Protein AF-0000000072740447 (afdb_homodimer)

pLDDT: mean 76.38, std 28.05, range [22.2, 98.44]

Radius of gyration: 22.29 Å; Cα contacts (8 Å, |Δi|>4): 356; chains: 2; bounding box: 43×62×91 Å

Nearest PDB structures (foldseek):
  8tau-assembly1_L  TM=6.711E-01  e=3.141E-10  Homo sapiens
  1jhj-assembly1_A  TM=6.836E-01  e=2.037E-09  Homo sapiens
  9gaw-assembly1_L  TM=6.811E-01  e=2.637E-09  Homo sapiens
  5khu-assembly1_L  TM=6.995E-01  e=3.413E-09  Homo sapiens
  8tau-assembly1_L  TM=6.700E-01  e=5.300E-10  Homo sapiens

Secondary structure (DSSP, 8-state):
--TT--HHHHHHTTSEEE-GGGEEEEES---TT-SHHHHTS--TT--EE--SSSPEEEEEEESS--EESEEEEEEE----S------------S---------/--TT--HHHHHHTTSEEE-GGGEEEEES---TT-SHHHHTS--TT--EE--SSSPEEEEEEESS--EESEEEEEEE----S------------S---------

Structure (mmCIF, N/CA/C/O backbone):
data_AF-0000000072740447-model_v1
#
loop_
_entity.id
_entity.type
_entity.pdbx_description
1 polymer 'Anaphase-p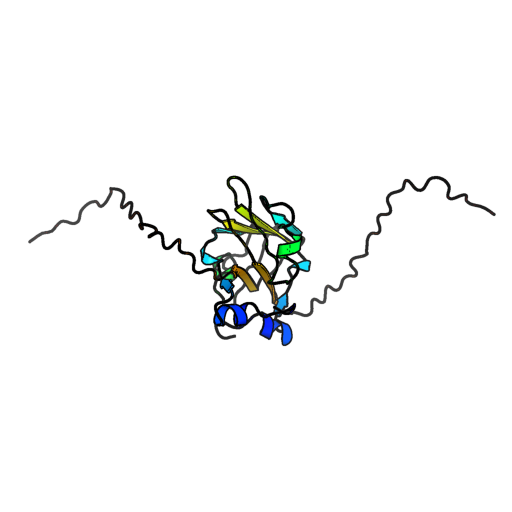romoting complex subunit 10'
#
loop_
_atom_site.group_PDB
_atom_site.id
_atom_site.type_symbol
_atom_site.label_atom_id
_atom_site.label_alt_id
_atom_site.label_comp_id
_atom_site.label_asym_id
_atom_site.label_entity_id
_atom_site.label_seq_id
_atom_site.pdbx_PDB_ins_code
_atom_site.Cartn_x
_atom_site.Cartn_y
_atom_site.Cartn_z
_atom_site.occupancy
_atom_site.B_iso_or_equiv
_atom_site.auth_seq_id
_atom_site.auth_comp_id
_atom_site.auth_asym_id
_atom_site.auth_atom_id
_atom_site.pdbx_PDB_model_num
ATOM 1 N N . THR A 1 1 ? -3.305 11.555 14.969 1 46.91 1 THR A N 1
ATOM 2 C CA . THR A 1 1 ? -4.523 11.367 14.188 1 46.91 1 THR A CA 1
ATOM 3 C C . THR A 1 1 ? -5.266 10.109 14.633 1 46.91 1 THR A C 1
ATOM 5 O O . THR A 1 1 ? -4.648 9.062 14.852 1 46.91 1 THR A O 1
ATOM 8 N N . PRO A 1 2 ? -6.477 10.32 15.109 1 51.28 2 PRO A N 1
ATOM 9 C CA . PRO A 1 2 ? -7.156 9.148 15.672 1 51.28 2 PRO A CA 1
ATOM 10 C C . PRO A 1 2 ? -7.121 7.941 14.742 1 51.28 2 PRO A C 1
ATOM 12 O O . PRO A 1 2 ? -7.066 8.102 13.523 1 51.28 2 PRO A O 1
ATOM 15 N N . PRO A 1 3 ? -6.926 6.828 15.312 1 60.19 3 PRO A N 1
ATOM 16 C CA . PRO A 1 3 ? -7.152 5.594 14.555 1 60.19 3 PRO A CA 1
ATOM 17 C C . PRO A 1 3 ? -8.469 5.609 13.781 1 60.19 3 PRO A C 1
ATOM 19 O O . PRO A 1 3 ? -9.477 6.117 14.289 1 60.19 3 PRO A O 1
ATOM 22 N N . GLY A 1 4 ? -8.242 5.352 12.594 1 65.06 4 GLY A N 1
ATOM 23 C CA . GLY A 1 4 ? -9.461 5.301 11.789 1 65.06 4 GLY A CA 1
ATOM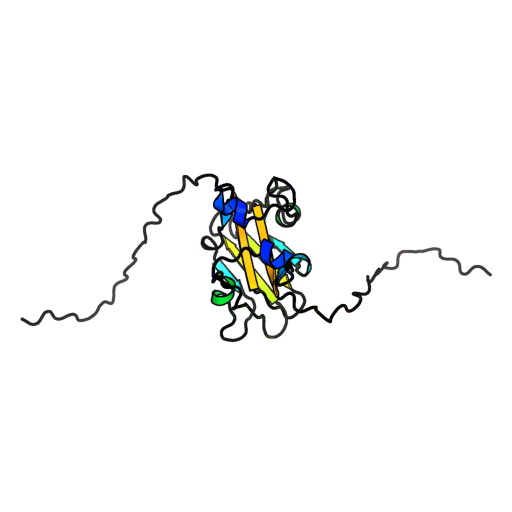 24 C C . GLY A 1 4 ? -9.68 6.551 10.961 1 65.06 4 GLY A C 1
ATOM 25 O O . GLY A 1 4 ? -10.789 6.797 10.484 1 65.06 4 GLY A O 1
ATOM 26 N N . ALA A 1 5 ? -8.672 7.387 10.992 1 73.75 5 ALA A N 1
ATOM 27 C CA . ALA A 1 5 ? -8.867 8.586 10.18 1 73.75 5 ALA A CA 1
ATOM 28 C C . ALA A 1 5 ? -9.039 8.227 8.703 1 73.75 5 ALA A C 1
ATOM 30 O O . ALA A 1 5 ? -8.422 7.277 8.219 1 73.75 5 ALA A O 1
ATOM 31 N N . ASP A 1 6 ? -9.938 8.945 8.031 1 81 6 ASP A N 1
ATOM 32 C CA . ASP A 1 6 ? -10.211 8.766 6.613 1 81 6 ASP A CA 1
ATOM 33 C C . ASP A 1 6 ? -9.102 9.391 5.762 1 81 6 ASP A C 1
ATOM 35 O O . ASP A 1 6 ? -8.977 10.617 5.695 1 81 6 ASP A O 1
ATOM 39 N N . PRO A 1 7 ? -8.336 8.578 5.141 1 82.62 7 PRO A N 1
ATOM 40 C CA . PRO A 1 7 ? -7.211 9.117 4.371 1 82.62 7 PRO A CA 1
ATOM 41 C C . PRO A 1 7 ? -7.652 10.133 3.32 1 82.62 7 PRO A C 1
ATOM 43 O O . PRO A 1 7 ? -6.914 11.07 3.016 1 82.62 7 PRO A O 1
ATOM 46 N N . LYS A 1 8 ? -8.891 9.906 2.811 1 84.56 8 LYS A N 1
ATOM 47 C CA . LYS A 1 8 ? -9.344 10.859 1.811 1 84.56 8 LYS A CA 1
ATOM 48 C C . LYS A 1 8 ? -9.578 12.234 2.432 1 84.56 8 LYS A C 1
ATOM 50 O O . LYS A 1 8 ? -9.328 13.266 1.794 1 84.56 8 LYS A O 1
ATOM 55 N N . GLN A 1 9 ? -10.07 12.281 3.621 1 85.06 9 GLN A N 1
ATOM 56 C CA . GLN A 1 9 ? -10.234 13.555 4.32 1 85.06 9 GLN A CA 1
ATOM 57 C C . GLN A 1 9 ? -8.883 14.188 4.633 1 85.06 9 GLN A C 1
ATOM 59 O O . GLN A 1 9 ? -8.719 15.406 4.52 1 85.06 9 GLN A O 1
ATOM 64 N N . LEU A 1 10 ? -7.949 13.43 4.969 1 86.38 10 LEU A N 1
ATOM 65 C CA . LEU A 1 10 ? -6.613 13.922 5.285 1 86.38 10 LEU A CA 1
ATOM 66 C C . LEU A 1 10 ? -5.898 14.406 4.023 1 86.38 10 LEU A C 1
ATOM 68 O O . LEU A 1 10 ? -5.094 15.336 4.078 1 86.38 10 LEU A O 1
ATOM 72 N N . GLU A 1 11 ? -6.18 13.688 2.975 1 87.81 11 GLU A N 1
ATOM 73 C CA . GLU A 1 11 ? -5.648 14.156 1.698 1 87.81 11 GLU A CA 1
ATOM 74 C C . GLU A 1 11 ? -6.168 15.555 1.361 1 87.81 11 GLU A C 1
ATOM 76 O O . GLU A 1 11 ? -5.41 16.406 0.895 1 87.81 11 GLU A O 1
ATOM 81 N N . ARG A 1 12 ? -7.43 15.758 1.635 1 87.12 12 ARG A N 1
ATOM 82 C CA . ARG A 1 12 ? -8.055 17.047 1.34 1 87.12 12 ARG A CA 1
ATOM 83 C C . ARG A 1 12 ? -7.473 18.156 2.217 1 87.12 12 ARG A C 1
ATOM 85 O O . ARG A 1 12 ? -7.344 19.297 1.778 1 87.12 12 ARG A O 1
ATOM 92 N N . THR A 1 13 ? -7.035 17.781 3.355 1 88.5 13 THR A N 1
ATOM 93 C CA . THR A 1 13 ? -6.496 18.781 4.281 1 88.5 13 THR A CA 1
ATOM 94 C C . THR A 1 13 ? -4.984 18.906 4.117 1 88.5 13 THR A C 1
ATOM 96 O O . THR A 1 13 ? -4.34 19.672 4.836 1 88.5 13 THR A O 1
ATOM 99 N N . GLY A 1 14 ? -4.367 18.156 3.254 1 88.25 14 GLY A N 1
ATOM 100 C CA . GLY A 1 14 ? -2.949 18.281 2.951 1 88.25 14 GLY A CA 1
ATOM 101 C C . GLY A 1 14 ? -2.061 17.547 3.934 1 88.25 14 GLY A C 1
ATOM 102 O O . GLY A 1 14 ? -0.868 17.828 4.039 1 88.25 14 GLY A O 1
ATOM 103 N N . THR A 1 15 ? -2.66 16.703 4.711 1 88.75 15 THR A N 1
ATOM 104 C CA . THR A 1 15 ? -1.88 15.93 5.664 1 88.75 15 THR A CA 1
ATOM 105 C C . THR A 1 15 ? -1.187 14.758 4.965 1 88.75 15 THR A C 1
ATOM 107 O O . THR A 1 15 ? -0.037 14.438 5.273 1 88.75 15 THR A O 1
ATOM 110 N N . VAL A 1 16 ? -1.919 14.156 4.055 1 91.25 16 VAL A N 1
ATOM 111 C CA . VAL A 1 16 ? -1.347 13.055 3.285 1 91.25 16 VAL A CA 1
ATOM 112 C C . VAL A 1 16 ? -1.583 13.289 1.796 1 91.25 16 VAL A C 1
ATOM 114 O O . VAL A 1 16 ? -2.393 14.141 1.416 1 91.25 16 VAL A O 1
ATOM 117 N N . ARG A 1 17 ? -0.85 12.633 0.949 1 92.88 17 ARG A N 1
ATOM 118 C CA . ARG A 1 17 ? -1.054 12.617 -0.496 1 92.88 17 ARG A CA 1
ATOM 119 C C . ARG A 1 17 ? -1.072 11.188 -1.031 1 92.88 17 ARG A C 1
ATOM 121 O O . ARG A 1 17 ? -0.329 10.328 -0.552 1 92.88 17 ARG A O 1
ATOM 128 N N . GLU A 1 18 ? -1.979 10.953 -1.955 1 92.81 18 GLU A N 1
ATOM 129 C CA . GLU A 1 18 ? -1.984 9.664 -2.646 1 92.81 18 GLU A CA 1
ATOM 130 C C . GLU A 1 18 ? -0.78 9.531 -3.574 1 92.81 18 GLU A C 1
ATOM 132 O O . GLU A 1 18 ? -0.496 10.43 -4.367 1 92.81 18 GLU A O 1
ATOM 137 N N . ILE A 1 19 ? -0.003 8.461 -3.48 1 95.06 19 ILE A N 1
ATOM 138 C CA . ILE A 1 19 ? 1.253 8.375 -4.219 1 95.06 19 ILE A CA 1
ATOM 139 C C . ILE A 1 19 ? 1.198 7.203 -5.199 1 95.06 19 ILE A C 1
ATOM 141 O O . ILE A 1 19 ? 2.234 6.75 -5.691 1 95.06 19 ILE A O 1
ATOM 145 N N . GLY A 1 20 ? 0.024 6.648 -5.406 1 94.62 20 GLY A N 1
ATOM 146 C CA . GLY A 1 20 ? -0.117 5.562 -6.363 1 94.62 20 GLY A CA 1
ATOM 147 C C . GLY A 1 20 ? 0.447 5.898 -7.73 1 94.62 20 GLY A C 1
ATOM 148 O O . GLY A 1 20 ? 0.932 5.016 -8.438 1 94.62 20 GLY A O 1
ATOM 149 N N . SER A 1 21 ? 0.421 7.145 -8.062 1 94.56 21 SER A N 1
ATOM 150 C CA . SER A 1 21 ? 0.906 7.555 -9.375 1 94.56 21 SER A CA 1
ATOM 151 C C . SER A 1 21 ? 2.428 7.477 -9.453 1 94.56 21 SER A C 1
ATOM 153 O O . SER A 1 21 ? 3.002 7.508 -10.539 1 94.56 21 SER A O 1
ATOM 155 N N . GLN A 1 22 ? 3.107 7.395 -8.375 1 95.25 22 GLN A N 1
ATOM 156 C CA . GLN A 1 22 ? 4.566 7.332 -8.336 1 95.25 22 GLN A CA 1
ATOM 157 C C . GLN A 1 22 ? 5.059 5.891 -8.43 1 95.25 22 GLN A C 1
ATOM 159 O O . GLN A 1 22 ? 6.266 5.641 -8.445 1 95.25 22 GLN A O 1
ATOM 164 N N . ALA A 1 23 ? 4.16 4.992 -8.562 1 97.38 23 ALA A N 1
ATOM 165 C CA . ALA A 1 23 ? 4.527 3.578 -8.547 1 97.38 23 ALA A CA 1
ATOM 166 C C . ALA A 1 23 ? 4.223 2.918 -9.883 1 97.38 23 ALA A C 1
ATOM 168 O O . ALA A 1 23 ? 3.445 3.447 -10.68 1 97.38 23 ALA A O 1
ATOM 169 N N . VAL A 1 24 ? 4.898 1.845 -10.211 1 97.94 24 VAL A N 1
ATOM 170 C CA . VAL A 1 24 ? 4.543 0.92 -11.281 1 97.94 24 VAL A CA 1
ATOM 171 C C . VAL A 1 24 ? 3.73 -0.241 -10.711 1 97.94 24 VAL A C 1
ATOM 173 O O . VAL A 1 24 ? 4.141 -0.876 -9.734 1 97.94 24 VAL A O 1
ATOM 176 N N . TRP A 1 25 ? 2.623 -0.434 -11.289 1 98.31 25 TRP A N 1
ATOM 177 C CA . TRP A 1 25 ? 1.697 -1.459 -10.82 1 98.31 25 TRP A CA 1
ATOM 178 C C . TRP A 1 25 ? 1.72 -2.676 -11.742 1 98.31 25 TRP A C 1
ATOM 180 O O . TRP A 1 25 ? 1.76 -2.537 -12.969 1 98.31 25 TRP A O 1
ATOM 190 N N . SER A 1 26 ? 1.77 -3.793 -11.18 1 98.06 26 SER A N 1
ATOM 191 C CA . SER A 1 26 ? 1.65 -5.02 -11.961 1 98.06 26 SER A CA 1
ATOM 192 C C . SER A 1 26 ? 0.801 -6.055 -11.234 1 98.06 26 SER A C 1
ATOM 194 O O . SER A 1 26 ? 0.733 -6.059 -10 1 98.06 26 SER A O 1
ATOM 196 N N . LEU A 1 27 ? 0.157 -6.895 -11.961 1 98.38 27 LEU A N 1
ATOM 197 C CA . LEU A 1 27 ? -0.708 -7.961 -11.477 1 98.38 27 LEU A CA 1
ATOM 198 C C . LEU A 1 27 ? -0.233 -9.32 -11.984 1 98.38 27 LEU A C 1
ATOM 200 O O . LEU A 1 27 ? 0.326 -9.414 -13.078 1 98.38 27 LEU A O 1
ATOM 204 N N . SER A 1 28 ? -0.521 -10.359 -11.172 1 98.06 28 SER A N 1
ATOM 205 C CA . SER A 1 28 ? -0.211 -11.711 -11.625 1 98.06 28 SER A CA 1
ATOM 206 C C . SER A 1 28 ? -1.066 -12.102 -12.828 1 98.06 28 SER A C 1
ATOM 208 O O . SER A 1 28 ? -0.599 -12.805 -13.727 1 98.06 28 SER A O 1
ATOM 210 N N . SER A 1 29 ? -2.396 -11.742 -12.789 1 98.06 29 SER A N 1
ATOM 211 C CA . SER A 1 29 ? -3.367 -12.031 -13.836 1 98.06 29 SER A CA 1
ATOM 212 C C . SER A 1 29 ? -4.555 -11.078 -13.766 1 98.06 29 SER A C 1
ATOM 214 O O . SER A 1 29 ? -4.715 -10.344 -12.789 1 98.06 29 SER A O 1
ATOM 216 N N . CYS A 1 30 ? -5.219 -11.141 -14.875 1 97.56 30 CYS A N 1
ATOM 217 C CA . CYS A 1 30 ? -6.488 -10.422 -14.859 1 97.56 30 CYS A CA 1
ATOM 218 C C . CYS A 1 30 ? -7.43 -10.945 -15.938 1 97.56 30 CYS A C 1
ATOM 220 O O . CYS A 1 30 ? -6.98 -11.453 -16.969 1 97.56 30 CYS A O 1
ATOM 222 N N . LYS A 1 31 ? -8.727 -10.812 -15.711 1 97 31 LYS A N 1
ATOM 223 C CA . LYS A 1 31 ? -9.688 -10.961 -16.797 1 97 31 LYS A CA 1
ATOM 224 C C . LYS A 1 31 ? -9.562 -9.812 -17.797 1 97 31 LYS A C 1
ATOM 226 O O . LYS A 1 31 ? -9.281 -8.672 -17.406 1 97 31 LYS A O 1
ATOM 231 N N . PRO A 1 32 ? -9.773 -10.125 -19.031 1 96.94 32 PRO A N 1
ATOM 232 C CA . PRO A 1 32 ? -9.703 -9.039 -20 1 96.94 32 PRO A CA 1
ATOM 233 C C . PRO A 1 32 ? -10.594 -7.855 -19.641 1 96.94 32 PRO A C 1
ATOM 235 O O . PRO A 1 32 ? -11.789 -8.031 -19.391 1 96.94 32 PRO A O 1
ATOM 238 N N . GLY A 1 33 ? -10.008 -6.602 -19.594 1 97.31 33 GLY A N 1
ATOM 239 C CA . GLY A 1 33 ? -10.766 -5.398 -19.281 1 97.31 33 GLY A CA 1
ATOM 240 C C . GLY A 1 33 ? -10.859 -5.121 -17.797 1 97.31 33 GLY A C 1
ATOM 241 O O . GLY A 1 33 ? -11.5 -4.156 -17.375 1 97.31 33 GLY A O 1
ATOM 242 N N . PHE A 1 34 ? -10.266 -6.027 -17.062 1 97.94 34 PHE A N 1
ATOM 243 C CA . PHE A 1 34 ? -10.352 -5.891 -15.617 1 97.94 34 PHE A CA 1
ATOM 244 C C . PHE A 1 34 ? -8.961 -5.926 -14.984 1 97.94 34 PHE A C 1
ATOM 246 O O . PHE A 1 34 ? -8.711 -6.711 -14.07 1 97.94 34 PHE A O 1
ATOM 253 N N . GLY A 1 35 ? -8.086 -5.008 -15.406 1 98 35 GLY A N 1
ATOM 254 C CA . GLY A 1 35 ? -6.688 -5.004 -15.008 1 98 35 GLY A CA 1
ATOM 255 C C . GLY A 1 35 ? -6.297 -3.775 -14.211 1 98 35 GLY A C 1
ATOM 256 O O . GLY A 1 35 ? -7.094 -3.258 -13.43 1 98 35 GLY A O 1
ATOM 257 N N . VAL A 1 36 ? -5.055 -3.369 -14.414 1 98.31 36 VAL A N 1
ATOM 258 C CA . VAL A 1 36 ? -4.453 -2.283 -13.648 1 98.31 36 VAL A CA 1
ATOM 259 C C . VAL A 1 36 ? -5.211 -0.985 -13.906 1 98.31 36 VAL A C 1
ATOM 261 O O . VAL A 1 36 ? -5.402 -0.18 -12.992 1 98.31 36 VAL A O 1
ATOM 264 N N . ASP A 1 37 ? -5.652 -0.782 -15.148 1 97.06 37 ASP A N 1
ATOM 265 C CA . ASP A 1 37 ? -6.359 0.451 -15.477 1 97.06 37 ASP A CA 1
ATOM 266 C C . ASP A 1 37 ? -7.605 0.617 -14.609 1 97.06 37 ASP A C 1
ATOM 268 O O . ASP A 1 37 ? -7.906 1.722 -14.156 1 97.06 37 ASP A O 1
ATOM 272 N N . GLN A 1 38 ? -8.344 -0.439 -14.438 1 96.5 38 GLN A N 1
ATOM 273 C CA . GLN A 1 38 ? -9.562 -0.395 -13.633 1 96.5 38 GLN A CA 1
ATOM 274 C C . GLN A 1 38 ? -9.242 -0.274 -12.148 1 96.5 38 GLN A C 1
ATOM 276 O O . GLN A 1 38 ? -9.953 0.411 -11.406 1 96.5 38 GLN A O 1
ATOM 281 N N . LEU A 1 39 ? -8.141 -0.854 -11.766 1 96.06 39 LEU A N 1
ATOM 282 C CA . LEU A 1 39 ? -7.703 -0.798 -10.375 1 96.06 39 LEU A CA 1
ATOM 283 C C . LEU A 1 39 ? -7.336 0.628 -9.977 1 96.06 39 LEU A C 1
ATOM 285 O O . LEU A 1 39 ? -7.559 1.034 -8.836 1 96.06 39 LEU A O 1
ATOM 289 N N . ARG A 1 40 ? -6.766 1.372 -10.938 1 95.06 40 ARG A N 1
ATOM 290 C CA . ARG A 1 40 ? -6.148 2.648 -10.594 1 95.06 40 ARG A CA 1
ATOM 291 C C . ARG A 1 40 ? -6.969 3.816 -11.133 1 95.06 40 ARG A C 1
ATOM 293 O O . ARG A 1 40 ? -6.5 4.957 -11.148 1 95.06 40 ARG A O 1
ATOM 300 N N . ASP A 1 41 ? -8.219 3.584 -11.586 1 92.69 41 ASP A N 1
ATOM 301 C CA . ASP A 1 41 ? -8.938 4.656 -12.258 1 92.69 41 ASP A CA 1
ATOM 302 C C . ASP A 1 41 ? -9.82 5.43 -11.273 1 92.69 41 ASP A C 1
ATOM 304 O O . ASP A 1 41 ? -10.602 6.293 -11.672 1 92.69 41 ASP A O 1
ATOM 308 N N . ASP A 1 42 ? -9.727 5.23 -9.969 1 87.06 42 ASP A N 1
ATOM 309 C CA . ASP A 1 42 ? -10.477 5.902 -8.914 1 87.06 42 ASP A CA 1
ATOM 310 C C . ASP A 1 42 ? -11.977 5.828 -9.172 1 87.06 42 ASP A C 1
ATOM 312 O O . ASP A 1 42 ? -12.711 6.781 -8.898 1 87.06 42 ASP A O 1
ATOM 316 N N . ASN A 1 43 ? -12.461 4.812 -9.891 1 88.38 43 ASN A N 1
ATOM 317 C CA . ASN A 1 43 ? -13.859 4.574 -10.227 1 88.38 43 ASN A CA 1
ATOM 318 C C . ASN A 1 43 ? -14.398 3.334 -9.516 1 88.38 43 ASN A C 1
ATOM 320 O O . ASN A 1 43 ? -13.953 2.217 -9.781 1 88.38 43 ASN A O 1
ATOM 324 N N . LEU A 1 44 ? -15.352 3.486 -8.648 1 84.88 44 LEU A N 1
ATOM 325 C CA . LEU A 1 44 ? -15.852 2.393 -7.824 1 84.88 44 LEU A CA 1
ATOM 326 C C . LEU A 1 44 ? -16.797 1.499 -8.617 1 84.88 44 LEU A C 1
ATOM 328 O O . LEU A 1 44 ? -17.25 0.47 -8.109 1 84.88 44 LEU A O 1
ATOM 332 N N . GLU A 1 45 ? -17.016 1.898 -9.844 1 89 45 GLU A N 1
ATOM 333 C CA . GLU A 1 45 ? -17.875 1.074 -10.703 1 89 45 GLU A CA 1
ATOM 334 C C . GLU A 1 45 ? -17.047 0.05 -11.469 1 89 45 GLU A C 1
ATOM 336 O O . GLU A 1 45 ? -17.594 -0.886 -12.055 1 89 45 GLU A O 1
ATOM 341 N N . THR A 1 46 ? -15.734 0.212 -11.562 1 94.44 46 THR A N 1
ATOM 342 C CA . THR A 1 46 ? -14.836 -0.744 -12.203 1 94.44 46 THR A CA 1
ATOM 343 C C . THR A 1 46 ? -13.992 -1.475 -11.156 1 94.44 46 THR A C 1
ATOM 345 O O . THR A 1 46 ? -14.125 -1.218 -9.953 1 94.44 46 THR A O 1
ATOM 348 N N . TYR A 1 47 ? -13.258 -2.535 -11.609 1 95.19 47 TYR A N 1
ATOM 349 C CA . TYR A 1 47 ? -12.516 -3.359 -10.664 1 95.19 47 TYR A CA 1
ATOM 350 C C . TYR A 1 47 ? -11.469 -4.199 -11.383 1 95.19 47 TYR A C 1
ATOM 352 O O . TYR A 1 47 ? -11.57 -4.441 -12.586 1 95.19 47 TYR A O 1
ATOM 360 N N . TRP A 1 48 ? -10.43 -4.516 -10.578 1 98.19 48 TRP A N 1
ATOM 361 C CA . TRP A 1 48 ? -9.555 -5.609 -10.984 1 98.19 48 TRP A CA 1
ATOM 362 C C . TRP A 1 48 ? -10.148 -6.957 -10.602 1 98.19 48 TRP A C 1
ATOM 364 O O . TRP A 1 48 ? -10.734 -7.105 -9.523 1 98.19 48 TRP A O 1
ATOM 374 N N . GLN A 1 49 ? -10.031 -7.883 -11.531 1 97.81 49 GLN A N 1
ATOM 375 C CA . GLN A 1 49 ? -10.383 -9.273 -11.281 1 97.81 49 GLN A CA 1
ATOM 376 C C . GLN A 1 49 ? -9.227 -10.211 -11.648 1 97.81 49 GLN A C 1
ATOM 378 O O . GLN A 1 49 ? -8.852 -10.305 -12.82 1 97.81 49 GLN A O 1
ATOM 383 N N . SER A 1 50 ? -8.695 -10.797 -10.508 1 97.88 50 SER A N 1
ATOM 384 C CA . SER A 1 50 ? -7.676 -11.789 -10.82 1 97.88 50 SER A CA 1
ATOM 385 C C . SER A 1 50 ? -8.273 -12.984 -11.555 1 97.88 50 SER A C 1
ATOM 387 O O . SER A 1 50 ? -9.469 -13.266 -11.422 1 97.88 50 SER A O 1
ATOM 389 N N . ASP A 1 51 ? -7.391 -13.609 -12.312 1 95.69 51 ASP A N 1
ATOM 390 C CA . ASP A 1 51 ? -7.82 -14.734 -13.133 1 95.69 51 ASP A CA 1
ATOM 391 C C . ASP A 1 51 ? -6.789 -15.859 -13.094 1 95.69 51 ASP A C 1
ATOM 393 O O . ASP A 1 51 ? -5.668 -15.672 -12.609 1 95.69 51 ASP A O 1
ATOM 397 N N . GLY A 1 52 ? -7.293 -17.047 -13.562 1 90.88 52 GLY A N 1
ATOM 398 C CA . GLY A 1 52 ? -6.383 -18.172 -13.672 1 90.88 52 GLY A CA 1
ATOM 399 C C . GLY A 1 52 ? -6.031 -18.781 -12.328 1 90.88 52 GLY A C 1
ATOM 400 O O . GLY A 1 52 ? -6.758 -18.609 -11.352 1 90.88 52 GLY A O 1
ATOM 401 N N . SER A 1 53 ? -4.945 -19.703 -12.312 1 94.69 53 SER A N 1
ATOM 402 C CA . SER A 1 53 ? -4.449 -20.328 -11.102 1 94.69 53 SER A CA 1
ATOM 403 C C . SER A 1 53 ? -3.559 -19.391 -10.305 1 94.69 53 SER A C 1
ATOM 405 O O . SER A 1 53 ? -3.24 -18.281 -10.766 1 94.69 53 SER A O 1
ATOM 407 N N . GLN A 1 54 ? -3.23 -19.812 -9.078 1 93.56 54 GLN A N 1
ATOM 408 C CA . GLN A 1 54 ? -2.316 -19.031 -8.25 1 93.56 54 GLN A CA 1
ATOM 409 C C . GLN A 1 54 ? -1.022 -18.734 -9 1 93.56 54 GLN A C 1
ATOM 411 O O . GLN A 1 54 ? -0.648 -19.453 -9.922 1 93.56 54 GLN A O 1
ATOM 416 N N . PRO A 1 55 ? -0.493 -17.5 -8.602 1 95.69 55 PRO A N 1
ATOM 417 C CA . PRO A 1 55 ? -0.767 -16.547 -7.527 1 95.69 55 PRO A CA 1
ATOM 418 C C . PRO A 1 55 ? -1.76 -15.461 -7.945 1 95.69 55 PRO A C 1
ATOM 420 O O . PRO A 1 55 ? -1.966 -15.234 -9.141 1 95.69 55 PRO A O 1
ATOM 423 N N . HIS A 1 56 ? -2.465 -14.883 -7.008 1 98.31 56 HIS A N 1
ATOM 424 C CA . HIS A 1 56 ? -3.246 -13.664 -7.164 1 98.31 56 HIS A CA 1
ATOM 425 C C . HIS A 1 56 ? -2.586 -12.492 -6.449 1 98.31 56 HIS A C 1
ATOM 427 O O . HIS A 1 56 ? -2.777 -12.305 -5.242 1 98.31 56 HIS A O 1
ATOM 433 N N . LEU A 1 57 ? -1.861 -11.68 -7.219 1 97.88 57 LEU A N 1
ATOM 434 C CA . LEU A 1 57 ? -0.94 -10.727 -6.609 1 97.88 57 LEU A CA 1
ATOM 435 C C . LEU A 1 57 ? -1.158 -9.328 -7.168 1 97.88 57 LEU A C 1
ATOM 437 O O . LEU A 1 57 ? -1.422 -9.164 -8.359 1 97.88 57 LEU A O 1
ATOM 441 N N . VAL A 1 58 ? -1.066 -8.352 -6.375 1 98.44 58 VAL A N 1
ATOM 442 C CA . VAL A 1 58 ? -0.807 -6.969 -6.746 1 98.44 58 VAL A CA 1
ATOM 443 C C . VAL A 1 58 ? 0.601 -6.57 -6.309 1 98.44 58 VAL A C 1
ATOM 445 O O . VAL A 1 58 ? 0.956 -6.711 -5.137 1 98.44 58 VAL A O 1
ATOM 448 N N . ASN A 1 59 ? 1.344 -6.156 -7.285 1 98.06 59 ASN A N 1
ATOM 449 C CA . ASN A 1 59 ? 2.682 -5.656 -6.996 1 98.06 59 ASN A CA 1
ATOM 450 C C . ASN A 1 59 ? 2.781 -4.152 -7.234 1 98.06 59 ASN A C 1
ATOM 452 O O . ASN A 1 59 ? 2.389 -3.66 -8.297 1 98.06 59 ASN A O 1
ATOM 456 N N . ILE A 1 60 ? 3.283 -3.475 -6.254 1 98.38 60 ILE A N 1
ATOM 457 C CA . ILE A 1 60 ? 3.479 -2.031 -6.324 1 98.38 60 ILE A CA 1
ATOM 458 C C . ILE A 1 60 ? 4.965 -1.705 -6.184 1 98.38 60 ILE A C 1
ATOM 460 O O . ILE A 1 60 ? 5.566 -1.96 -5.137 1 98.38 60 ILE A O 1
ATOM 464 N N . GLN A 1 61 ? 5.531 -1.146 -7.281 1 98.19 61 GLN A N 1
ATOM 465 C CA . GLN A 1 61 ? 6.969 -0.892 -7.266 1 98.19 61 GLN A CA 1
ATOM 466 C C . GLN A 1 61 ? 7.262 0.604 -7.34 1 98.19 61 GLN A C 1
ATOM 468 O O . GLN A 1 61 ? 6.754 1.297 -8.227 1 98.19 61 GLN A O 1
ATOM 473 N N . PHE A 1 62 ? 8.125 1.046 -6.375 1 97.31 62 PHE A N 1
ATOM 474 C CA . PHE A 1 62 ? 8.57 2.434 -6.391 1 97.31 62 PHE A CA 1
ATOM 475 C C . PHE A 1 62 ? 9.992 2.537 -6.93 1 97.31 62 PHE A C 1
ATOM 477 O O . PHE A 1 62 ? 10.836 1.684 -6.641 1 97.31 62 PHE A O 1
ATOM 484 N N . ARG A 1 63 ? 10.188 3.6 -7.621 1 95.81 63 ARG A N 1
ATOM 485 C CA . ARG A 1 63 ? 11.5 3.805 -8.242 1 95.81 63 ARG A CA 1
ATOM 486 C C . ARG A 1 63 ? 12.531 4.23 -7.203 1 95.81 63 ARG A C 1
ATOM 488 O O . ARG A 1 63 ? 13.719 3.928 -7.344 1 95.81 63 ARG A O 1
ATOM 495 N N . ARG A 1 64 ? 12.055 4.957 -6.234 1 95.44 64 ARG A N 1
ATOM 496 C CA . ARG A 1 64 ? 12.969 5.449 -5.203 1 95.44 64 ARG A CA 1
ATOM 497 C C . ARG A 1 64 ? 12.547 4.953 -3.822 1 95.44 64 ARG A C 1
ATOM 499 O O . ARG A 1 64 ? 11.469 4.367 -3.666 1 95.44 64 ARG A O 1
ATOM 506 N N . LYS A 1 65 ? 13.57 5.176 -2.895 1 96.44 65 LYS A N 1
ATOM 507 C CA . LYS A 1 65 ? 13.188 4.941 -1.505 1 96.44 65 LYS A CA 1
ATOM 508 C C . LYS A 1 65 ? 11.891 5.668 -1.162 1 96.44 65 LYS A C 1
ATOM 510 O O . LYS A 1 65 ? 11.695 6.824 -1.54 1 96.44 65 LYS A O 1
ATOM 515 N N . THR A 1 66 ? 11.031 4.969 -0.483 1 95.88 66 THR A N 1
ATOM 516 C CA . THR A 1 66 ? 9.688 5.512 -0.338 1 95.88 66 THR A CA 1
ATOM 517 C C . THR A 1 66 ? 9.148 5.258 1.067 1 95.88 66 THR A C 1
ATOM 519 O O . THR A 1 66 ? 9.438 4.223 1.671 1 95.88 66 THR A O 1
ATOM 522 N N . THR A 1 67 ? 8.414 6.234 1.521 1 96.19 67 THR A N 1
ATOM 523 C CA . THR A 1 67 ? 7.633 6.137 2.75 1 96.19 67 THR A CA 1
ATOM 524 C C . THR A 1 67 ? 6.145 6 2.434 1 96.19 67 THR A C 1
ATOM 526 O O . THR A 1 67 ? 5.602 6.766 1.635 1 96.19 67 THR A O 1
ATOM 529 N N . VAL A 1 68 ? 5.512 4.965 3.078 1 96.75 68 VAL A N 1
ATOM 530 C CA . VAL A 1 68 ? 4.078 4.777 2.893 1 96.75 68 VAL A CA 1
ATOM 531 C C . VAL A 1 68 ? 3.377 4.781 4.25 1 96.75 68 VAL A C 1
ATOM 533 O O . VAL A 1 68 ? 3.736 4.012 5.141 1 96.75 68 VAL A O 1
ATOM 536 N N . LYS A 1 69 ? 2.348 5.707 4.383 1 93.94 69 LYS A N 1
ATOM 537 C CA . LYS A 1 69 ? 1.621 5.836 5.641 1 93.94 69 LYS A CA 1
ATOM 538 C C . LYS A 1 69 ? 0.519 4.785 5.75 1 93.94 69 LYS A C 1
ATOM 540 O O . LYS A 1 69 ? 0.281 4.238 6.828 1 93.94 69 LYS A O 1
ATOM 545 N N . THR A 1 70 ? -0.197 4.617 4.738 1 91.75 70 THR A N 1
ATOM 546 C CA . THR A 1 70 ? -1.288 3.652 4.777 1 91.75 70 THR A CA 1
ATOM 547 C C . THR A 1 70 ? -1.625 3.16 3.373 1 91.75 70 THR A C 1
ATOM 549 O O . THR A 1 70 ? -1.409 3.873 2.391 1 91.75 70 THR A O 1
ATOM 552 N N . LEU A 1 71 ? -1.982 1.923 3.303 1 93.81 71 LEU A N 1
ATOM 553 C CA . LEU A 1 71 ? -2.484 1.271 2.1 1 93.81 71 LEU A CA 1
ATOM 554 C C . LEU A 1 71 ? -3.814 0.576 2.373 1 93.81 71 LEU A C 1
ATOM 556 O O . LEU A 1 71 ? -3.918 -0.237 3.295 1 93.81 71 LEU A O 1
ATOM 560 N N . CYS A 1 72 ? -4.832 1.004 1.588 1 89.62 72 CYS A N 1
ATOM 561 C CA . CYS A 1 72 ? -6.145 0.388 1.745 1 89.62 72 CYS A CA 1
ATOM 562 C C . CYS A 1 72 ? -6.574 -0.314 0.463 1 89.62 72 CYS A C 1
ATOM 564 O O . CYS A 1 72 ? -6.305 0.173 -0.637 1 89.62 72 CYS A O 1
ATOM 566 N N . ILE A 1 73 ? -7.184 -1.4 0.639 1 94.88 73 ILE A N 1
ATOM 567 C CA . ILE A 1 73 ? -7.668 -2.199 -0.482 1 94.88 73 ILE A CA 1
ATOM 568 C C . ILE A 1 73 ? -9.125 -2.588 -0.247 1 94.88 73 ILE A C 1
ATOM 570 O O . ILE A 1 73 ? -9.461 -3.148 0.797 1 94.88 73 ILE A O 1
ATOM 574 N N . TYR A 1 74 ? -10 -2.201 -1.2 1 93.31 74 TYR A N 1
ATOM 575 C CA . TYR A 1 74 ? -11.438 -2.369 -1.006 1 93.31 74 TYR A CA 1
ATOM 576 C C . TYR A 1 74 ? -12.031 -3.264 -2.086 1 93.31 74 TYR A C 1
ATOM 578 O O . TYR A 1 74 ? -11.633 -3.195 -3.25 1 93.31 74 TYR A O 1
ATOM 586 N N . ALA A 1 75 ? -13 -4.07 -1.669 1 95.06 75 ALA A N 1
ATOM 587 C CA . ALA A 1 75 ? -13.852 -4.859 -2.557 1 95.06 75 ALA A CA 1
ATOM 588 C C . ALA A 1 75 ? -15.328 -4.582 -2.299 1 95.06 75 ALA A C 1
ATOM 590 O O . ALA A 1 75 ? -15.68 -3.947 -1.302 1 95.06 75 ALA A O 1
ATOM 591 N N . ASP A 1 76 ? -16.109 -4.938 -3.277 1 91.25 76 ASP A N 1
ATOM 592 C CA . ASP A 1 76 ? -17.531 -4.832 -3.045 1 91.25 76 ASP A CA 1
ATOM 593 C C . ASP A 1 76 ? -17.953 -5.609 -1.798 1 91.25 76 ASP A C 1
ATOM 595 O O . ASP A 1 76 ? -17.359 -6.641 -1.479 1 91.25 76 ASP A O 1
ATOM 599 N N . TYR A 1 77 ? -18.906 -4.934 -1.064 1 84.56 77 TYR A N 1
ATOM 600 C CA . TYR A 1 77 ? -19.422 -5.621 0.119 1 84.56 77 TYR A CA 1
ATOM 601 C C . TYR A 1 77 ? -20.125 -6.91 -0.264 1 84.56 77 TYR A C 1
ATOM 603 O O . TYR A 1 77 ? -20.156 -7.867 0.512 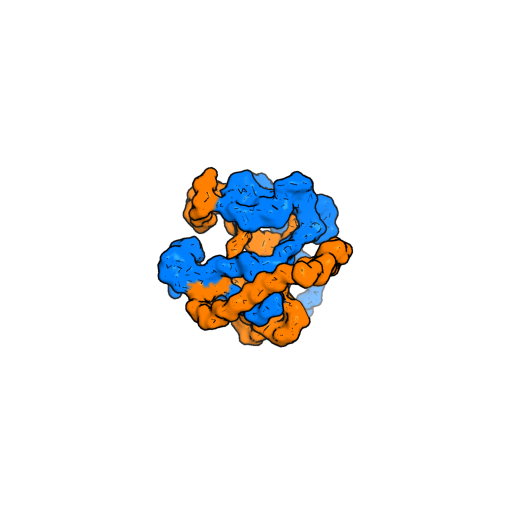1 84.56 77 TYR A O 1
ATOM 611 N N . LYS A 1 78 ? -20.5 -7.211 -1.467 1 69 78 LYS A N 1
ATOM 612 C CA . LYS A 1 78 ? -21.359 -8.375 -1.672 1 69 78 LYS A CA 1
ATOM 613 C C . LYS A 1 78 ? -21.156 -9.406 -0.561 1 69 78 LYS A C 1
ATOM 615 O O . LYS A 1 78 ? -20.016 -9.688 -0.166 1 69 78 LYS A O 1
ATOM 620 N N . SER A 1 79 ? -22.062 -9.359 0.535 1 51.19 79 SER A N 1
ATOM 621 C CA . SER A 1 79 ? -22.141 -10.328 1.623 1 51.19 79 SER A CA 1
ATOM 622 C C . SER A 1 79 ? -21.547 -11.672 1.217 1 51.19 79 SER A C 1
ATOM 624 O O . SER A 1 79 ? -22.016 -12.289 0.255 1 51.19 79 SER A O 1
ATOM 626 N N . ASP A 1 80 ? -20.312 -11.703 1.084 1 44.91 80 ASP A N 1
ATOM 627 C CA . ASP A 1 80 ? -19.75 -13.039 0.934 1 44.91 80 ASP A CA 1
ATOM 628 C C . ASP A 1 80 ? -20.594 -14.078 1.659 1 44.91 80 ASP A C 1
ATOM 630 O O . ASP A 1 80 ? -20.891 -13.93 2.846 1 44.91 80 ASP A O 1
ATOM 634 N N . GLU A 1 81 ? -21.359 -14.82 1.113 1 41.06 81 GLU A N 1
ATOM 635 C CA . GLU A 1 81 ? -21.703 -16.156 1.566 1 41.06 81 GLU A CA 1
ATOM 636 C C . GLU A 1 81 ? -20.484 -16.891 2.107 1 41.06 81 GLU A C 1
ATOM 638 O O . GLU A 1 81 ? -20.594 -18.016 2.6 1 41.06 81 GLU A O 1
ATOM 643 N N . SER A 1 82 ? -19.344 -16.719 1.543 1 38.75 82 SER A N 1
ATOM 644 C CA . SER A 1 82 ? -18.344 -17.719 1.927 1 38.75 82 SER A CA 1
ATOM 645 C C . SER A 1 82 ? -18.016 -17.625 3.412 1 38.75 82 SER A C 1
ATOM 647 O O . SER A 1 82 ? -17.141 -16.844 3.814 1 38.75 82 SER A O 1
ATOM 649 N N . TYR A 1 83 ? -18.906 -17.406 4.273 1 36.62 83 TYR A N 1
ATOM 650 C CA . TYR A 1 83 ? -18.656 -17.75 5.668 1 36.62 83 TYR A CA 1
ATOM 651 C C . TYR A 1 83 ? -17.938 -19.078 5.773 1 36.62 83 TYR A C 1
ATOM 653 O O . TYR A 1 83 ? -18.453 -20.031 6.355 1 36.62 83 TYR A O 1
ATOM 661 N N . THR A 1 84 ? -17.391 -19.656 4.828 1 34.31 84 THR A N 1
ATOM 662 C CA . THR A 1 84 ? -16.906 -20.938 5.324 1 34.31 84 THR A CA 1
ATOM 663 C C . THR A 1 84 ? -16.062 -20.75 6.586 1 34.31 84 THR A C 1
ATOM 665 O O . THR A 1 84 ? -15.227 -19.859 6.652 1 34.31 84 THR A O 1
ATOM 668 N N . PRO A 1 85 ? -16.484 -21.422 7.633 1 31.55 85 PRO A N 1
ATOM 669 C CA . PRO A 1 85 ? -15.742 -21.656 8.875 1 31.55 85 PRO A CA 1
ATOM 670 C C . PRO A 1 85 ? -14.266 -21.969 8.641 1 31.55 85 PRO A C 1
ATOM 672 O O . PRO A 1 85 ? -13.938 -22.875 7.875 1 31.55 85 PRO A O 1
ATOM 675 N N . SER A 1 86 ? -13.531 -21.078 8.203 1 29.81 86 SER A N 1
ATOM 676 C CA . SER A 1 86 ? -12.148 -21.547 8.305 1 29.81 86 SER A CA 1
ATOM 677 C C . SER A 1 86 ? -11.914 -22.328 9.594 1 29.81 86 SER A C 1
ATOM 679 O O . SER A 1 86 ? -12.125 -21.797 10.688 1 29.81 86 SER A O 1
ATOM 681 N N . LYS A 1 87 ? -12.344 -23.578 9.602 1 27.58 87 LYS A N 1
ATOM 682 C CA . LYS A 1 87 ? -11.844 -24.484 10.625 1 27.58 87 LYS A CA 1
ATOM 683 C C . LYS A 1 87 ? -10.391 -24.156 10.977 1 27.58 87 LYS A C 1
ATOM 685 O O . LYS A 1 87 ? -9.531 -24.109 10.094 1 27.58 87 LYS A O 1
ATOM 690 N N . ILE A 1 88 ? -10.188 -23.391 11.922 1 25.45 88 ILE A N 1
ATOM 691 C CA . ILE A 1 88 ? -8.961 -23.234 12.695 1 25.45 88 ILE A CA 1
ATOM 692 C C . ILE A 1 88 ? -8.297 -24.594 12.891 1 25.45 88 ILE A C 1
ATOM 694 O O . ILE A 1 88 ? -8.859 -25.5 13.523 1 25.45 88 ILE A O 1
ATOM 698 N N . SER A 1 89 ? -7.906 -25.25 11.836 1 24.77 89 SER A N 1
ATOM 699 C CA . SER A 1 89 ? -7.121 -26.438 12.117 1 24.77 89 SER A CA 1
ATOM 700 C C . SER A 1 89 ? -6.027 -26.156 13.141 1 24.77 89 SER A C 1
ATOM 702 O O . SER A 1 89 ? -5.188 -25.281 12.93 1 24.77 89 SER A O 1
ATOM 704 N N . VAL A 1 90 ? -6.422 -26.219 14.375 1 24.09 90 VAL A N 1
ATOM 705 C CA . VAL A 1 90 ? -5.508 -26.359 15.5 1 24.09 90 VAL A CA 1
ATOM 706 C C . VAL A 1 90 ? -4.523 -27.484 15.227 1 24.09 90 VAL A C 1
ATOM 708 O O . VAL A 1 90 ? -4.898 -28.672 15.25 1 24.09 90 VAL A O 1
ATOM 711 N N . ARG A 1 91 ? -3.953 -27.672 14.094 1 22.2 91 ARG A N 1
ATOM 712 C CA . ARG A 1 91 ? -2.963 -28.734 14.164 1 22.2 91 ARG A CA 1
ATOM 713 C C . ARG A 1 91 ? -1.996 -28.516 15.32 1 22.2 91 ARG A C 1
ATOM 715 O O . ARG A 1 91 ? -1.201 -27.578 15.305 1 22.2 91 ARG A O 1
ATOM 722 N N . VAL A 1 92 ? -2.531 -28.688 16.594 1 23.72 92 VAL A N 1
ATOM 723 C CA . VAL A 1 92 ? -1.646 -29 17.719 1 23.72 92 VAL A CA 1
ATOM 724 C C . VAL A 1 92 ? -0.721 -30.156 17.328 1 23.72 92 VAL A C 1
ATOM 726 O O . VAL A 1 92 ? -1.183 -31.281 17.078 1 23.72 92 VAL A O 1
ATOM 729 N N . GLY A 1 93 ? 0.144 -30.094 16.438 1 23.44 93 GLY A N 1
ATOM 730 C CA . GLY A 1 93 ? 1.145 -31.141 16.531 1 23.44 93 GLY A CA 1
ATOM 731 C C . GLY A 1 93 ? 1.561 -31.469 17.953 1 23.44 93 GLY A C 1
ATOM 732 O O . GLY A 1 93 ? 1.257 -30.703 18.875 1 23.44 93 GLY A O 1
ATOM 733 N N . ASN A 1 94 ? 2.342 -32.656 18.266 1 25.11 94 ASN A N 1
ATOM 734 C CA . ASN A 1 94 ? 2.67 -33.594 19.328 1 25.11 94 ASN A CA 1
ATOM 735 C C . ASN A 1 94 ? 3.283 -32.875 20.531 1 25.11 94 ASN A C 1
ATOM 737 O O . ASN A 1 94 ? 3.111 -33.312 21.672 1 25.11 94 ASN A O 1
ATOM 741 N N . ASN A 1 95 ? 4.598 -32.344 20.469 1 24.41 95 ASN A N 1
ATOM 742 C CA . ASN A 1 95 ? 5.566 -32.594 21.531 1 24.41 95 ASN A CA 1
ATOM 743 C C . ASN A 1 95 ? 5.215 -31.828 22.797 1 24.41 95 ASN A C 1
ATOM 745 O O . ASN A 1 95 ? 5.633 -30.688 22.984 1 24.41 95 ASN A O 1
ATOM 749 N N . PHE A 1 96 ? 4.023 -31.781 23.312 1 25.11 96 PHE A N 1
ATOM 750 C CA . PHE A 1 96 ? 3.807 -31.406 24.703 1 25.11 96 PHE A CA 1
ATOM 751 C C . PHE A 1 96 ? 4.445 -32.438 25.641 1 25.11 96 PHE A C 1
ATOM 753 O O . PHE A 1 96 ? 4.059 -33.594 25.641 1 25.11 96 PHE A O 1
ATOM 760 N N . HIS A 1 97 ? 5.715 -32.406 26.109 1 27.2 97 HIS A N 1
ATOM 761 C CA . HIS A 1 97 ? 6.301 -33.125 27.234 1 27.2 97 HIS A CA 1
ATOM 762 C C . HIS A 1 97 ? 5.297 -33.281 28.359 1 27.2 97 HIS A C 1
ATOM 764 O O . HIS A 1 97 ? 4.676 -34.344 28.5 1 27.2 97 HIS A O 1
ATOM 770 N N . ASN A 1 98 ? 5.75 -32.844 29.797 1 28.61 98 ASN A N 1
ATOM 771 C CA . ASN A 1 98 ? 5.785 -33.344 31.156 1 28.61 98 ASN A CA 1
ATOM 772 C C . ASN A 1 98 ? 4.5 -33.031 31.922 1 28.61 98 ASN A C 1
ATOM 774 O O . ASN A 1 98 ? 4.441 -33.156 33.125 1 28.61 98 ASN A O 1
ATOM 778 N N . LEU A 1 99 ? 3.404 -32.375 31.625 1 24.38 99 LEU A N 1
ATOM 779 C CA . LEU A 1 99 ? 2.721 -31.891 32.812 1 24.38 99 LEU A CA 1
ATOM 780 C C . LEU A 1 99 ? 2.213 -33.062 33.656 1 24.38 99 LEU A C 1
ATOM 782 O O . LEU A 1 99 ? 1.497 -33.938 33.156 1 24.38 99 LEU A O 1
ATOM 786 N N . GLN A 1 100 ? 2.992 -33.438 34.781 1 26.17 100 GLN A N 1
ATOM 787 C CA . GLN A 1 100 ? 2.906 -34.25 36 1 26.17 100 GLN A CA 1
ATOM 788 C C . GLN A 1 100 ? 1.646 -33.906 36.812 1 26.17 100 GLN A C 1
ATOM 790 O O . GLN A 1 100 ? 1.392 -32.719 37.094 1 26.17 100 GLN A O 1
ATOM 795 N N . GLU A 1 101 ? 0.521 -34.188 36.656 1 24.38 101 GLU A N 1
ATOM 796 C CA . GLU A 1 101 ? -0.257 -34.031 37.875 1 24.38 101 GLU A CA 1
ATOM 797 C C . GLU A 1 101 ? 0.305 -34.906 39 1 24.38 101 GLU A C 1
ATOM 799 O O . GLU A 1 101 ? 0.553 -36.094 38.812 1 24.38 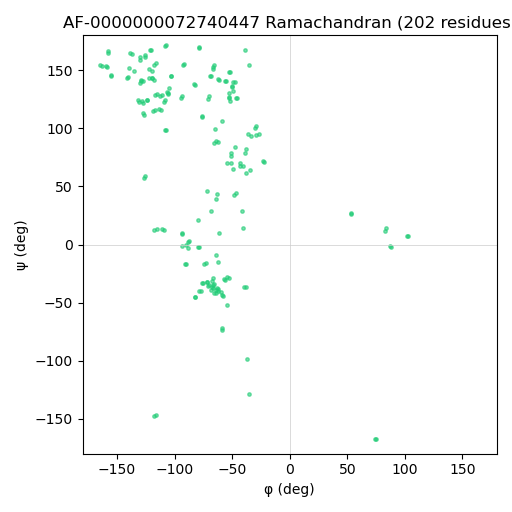101 GLU A O 1
ATOM 804 N N . ILE A 1 102 ? 1.039 -34.375 40.125 1 23.84 102 ILE A N 1
ATOM 805 C CA . ILE A 1 102 ? 1.446 -34.812 41.469 1 23.84 102 ILE A CA 1
ATOM 806 C C . ILE A 1 102 ? 0.212 -35.156 42.281 1 23.84 102 ILE A C 1
ATOM 808 O O . ILE A 1 102 ? 0.169 -36.188 42.969 1 23.84 102 ILE A O 1
ATOM 812 N N . ARG A 1 103 ? -0.795 -34.594 42.906 1 26.78 103 ARG A N 1
ATOM 813 C CA . ARG A 1 103 ? -1.347 -35.188 44.125 1 26.78 103 ARG A CA 1
ATOM 814 C C . ARG A 1 103 ? -2.035 -36.5 43.812 1 26.78 103 ARG A C 1
ATOM 816 O O . ARG A 1 103 ? -2.539 -36.719 42.719 1 26.78 103 ARG A O 1
ATOM 823 N N . THR B 1 1 ? -21.344 5.602 -8.5 1 46.59 1 THR B N 1
ATOM 824 C CA . THR B 1 1 ? -20.703 6.355 -7.434 1 46.59 1 THR B CA 1
ATOM 825 C C . THR B 1 1 ? -19.734 7.391 -8.008 1 46.59 1 THR B C 1
ATOM 827 O O . THR B 1 1 ? -18.984 7.098 -8.938 1 46.59 1 T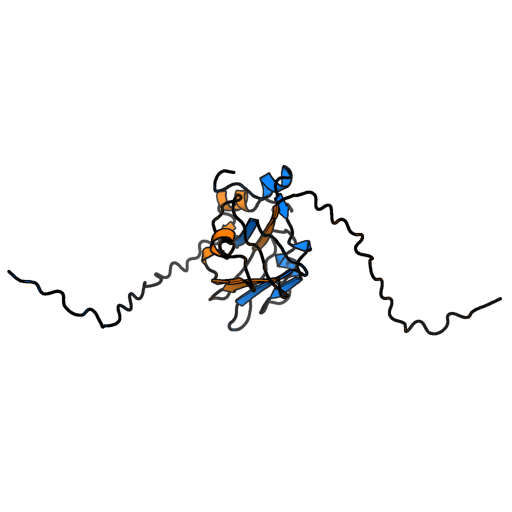HR B O 1
ATOM 830 N N . PRO B 1 2 ? -20.062 8.656 -7.715 1 50.75 2 PRO B N 1
ATOM 831 C CA . PRO B 1 2 ? -19.234 9.68 -8.359 1 50.75 2 PRO B CA 1
ATOM 832 C C . PRO B 1 2 ? -17.734 9.398 -8.227 1 50.75 2 PRO B C 1
ATOM 834 O O . PRO B 1 2 ? -17.312 8.781 -7.246 1 50.75 2 PRO B O 1
ATOM 837 N N . PRO B 1 3 ? -17.031 9.641 -9.266 1 59.78 3 PRO B N 1
ATOM 838 C CA . PRO B 1 3 ? -15.57 9.664 -9.156 1 59.78 3 PRO B CA 1
ATOM 839 C C . PRO B 1 3 ? -15.086 10.461 -7.945 1 59.78 3 PRO B C 1
ATOM 841 O O . PRO B 1 3 ? -15.656 11.5 -7.617 1 59.78 3 PRO B O 1
ATOM 844 N N . GLY B 1 4 ? -14.344 9.75 -7.285 1 64.94 4 GLY B N 1
ATOM 845 C CA . GLY B 1 4 ? -13.797 10.453 -6.137 1 64.94 4 GLY B CA 1
ATOM 846 C C . GLY B 1 4 ? -14.477 10.094 -4.832 1 64.94 4 GLY B C 1
ATOM 847 O O . GLY B 1 4 ? -14.359 10.812 -3.838 1 64.94 4 GLY B O 1
ATOM 848 N N . ALA B 1 5 ? -15.328 9.102 -4.926 1 73.12 5 ALA B N 1
ATOM 849 C CA . ALA B 1 5 ? -15.977 8.734 -3.67 1 73.12 5 ALA B CA 1
ATOM 850 C C . ALA B 1 5 ? -14.953 8.25 -2.646 1 73.12 5 ALA B C 1
ATOM 852 O O . ALA B 1 5 ? -13.961 7.605 -3.002 1 73.12 5 ALA B O 1
ATOM 853 N N . ASP B 1 6 ? -15.164 8.602 -1.364 1 80.19 6 ASP B N 1
ATOM 854 C CA . ASP B 1 6 ? -14.32 8.203 -0.242 1 80.19 6 ASP B CA 1
ATOM 855 C C . ASP B 1 6 ? -14.578 6.75 0.156 1 80.19 6 ASP B C 1
ATOM 857 O O . ASP B 1 6 ? -15.641 6.43 0.698 1 80.19 6 ASP B O 1
ATOM 861 N N . PRO B 1 7 ? -13.625 5.945 -0.108 1 82.25 7 PRO B N 1
ATOM 862 C CA . PRO B 1 7 ? -13.859 4.527 0.189 1 82.25 7 PRO B CA 1
ATOM 863 C C . PRO B 1 7 ? -14.219 4.285 1.653 1 82.25 7 PRO B C 1
ATOM 865 O O . PRO B 1 7 ? -14.969 3.355 1.962 1 82.25 7 PRO B O 1
ATOM 868 N N . LYS B 1 8 ? -13.703 5.152 2.486 1 84.31 8 LYS B N 1
ATOM 869 C CA . LYS B 1 8 ? -14.039 4.961 3.895 1 84.31 8 LYS B CA 1
ATOM 870 C C . LYS B 1 8 ? -15.516 5.242 4.152 1 84.31 8 LYS B C 1
ATOM 872 O O . LYS B 1 8 ? -16.141 4.59 4.988 1 84.31 8 LYS B O 1
ATOM 877 N N . GLN B 1 9 ? -16.047 6.195 3.549 1 84.88 9 GLN B N 1
ATOM 878 C CA . GLN B 1 9 ? -17.469 6.473 3.666 1 84.88 9 GLN B CA 1
ATOM 879 C C . GLN B 1 9 ? -18.297 5.332 3.084 1 84.88 9 GLN B C 1
ATOM 881 O O . GLN B 1 9 ? -19.344 4.965 3.645 1 84.88 9 GLN B O 1
ATOM 886 N N . LEU B 1 10 ? -17.875 4.789 2.023 1 86.12 10 LEU B N 1
ATOM 887 C CA . LEU B 1 10 ? -18.578 3.688 1.378 1 86.12 10 LEU B CA 1
ATOM 888 C C . LEU B 1 10 ? -18.484 2.416 2.215 1 86.12 10 LEU B C 1
ATOM 890 O O . LEU B 1 10 ? -19.406 1.596 2.213 1 86.12 10 LEU B O 1
ATOM 894 N N . GLU B 1 11 ? -17.344 2.32 2.836 1 87.62 11 GLU B N 1
ATOM 895 C CA . GLU B 1 11 ? -17.219 1.201 3.764 1 87.62 11 GLU B CA 1
ATOM 896 C C . GLU B 1 11 ? -18.234 1.302 4.898 1 87.62 11 GLU B C 1
ATOM 898 O O . GLU B 1 11 ? -18.844 0.301 5.285 1 87.62 11 GLU B O 1
ATOM 903 N N . ARG B 1 12 ? -18.422 2.455 5.344 1 87.06 12 ARG B N 1
ATOM 904 C CA . 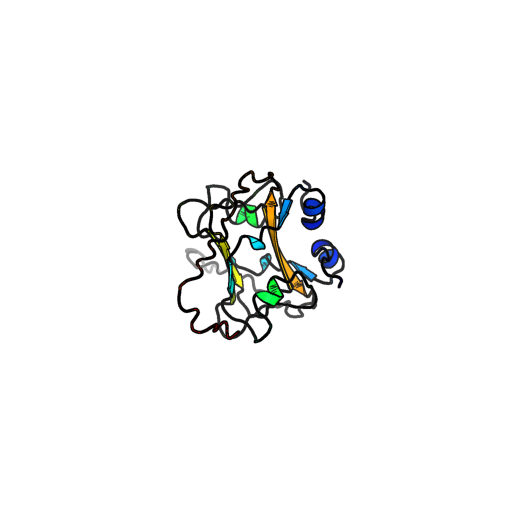ARG B 1 12 ? -19.359 2.686 6.441 1 87.06 12 ARG B CA 1
ATOM 905 C C . ARG B 1 12 ? -20.797 2.414 6.008 1 87.06 12 ARG B C 1
ATOM 907 O O . ARG B 1 12 ? -21.609 1.941 6.801 1 87.06 12 ARG B O 1
ATOM 914 N N . THR B 1 13 ? -21.047 2.65 4.797 1 88.19 13 THR B N 1
ATOM 915 C CA . THR B 1 13 ? -22.406 2.453 4.293 1 88.19 13 THR B CA 1
ATOM 916 C C . THR B 1 13 ? -22.578 1.03 3.768 1 88.19 13 THR B C 1
ATOM 918 O O . THR B 1 13 ? -23.656 0.678 3.266 1 88.19 13 THR B O 1
ATOM 921 N N . GLY B 1 14 ? -21.578 0.183 3.803 1 88.12 14 GLY B N 1
ATOM 922 C CA . GLY B 1 14 ? -21.688 -1.218 3.428 1 88.12 14 GLY B CA 1
ATOM 923 C C . GLY B 1 14 ? -21.578 -1.444 1.932 1 88.12 14 GLY B C 1
ATOM 924 O O . GLY B 1 14 ? -22.016 -2.486 1.426 1 88.12 14 GLY B O 1
ATOM 925 N N . THR B 1 15 ? -21.172 -0.445 1.236 1 88.56 15 THR B N 1
ATOM 926 C CA . THR B 1 15 ? -21 -0.581 -0.207 1 88.56 15 THR B CA 1
ATOM 927 C C . THR B 1 15 ? -19.719 -1.336 -0.534 1 88.56 15 THR B C 1
ATOM 929 O O . THR B 1 15 ? -19.688 -2.158 -1.452 1 88.56 15 THR B O 1
ATOM 932 N N . VAL B 1 16 ? -18.672 -0.989 0.267 1 90.94 16 VAL B N 1
ATOM 933 C CA . VAL B 1 16 ? -17.391 -1.682 0.083 1 90.94 16 VAL B CA 1
ATOM 934 C C . VAL B 1 16 ? -16.875 -2.18 1.431 1 90.94 16 VAL B C 1
ATOM 936 O O . VAL B 1 16 ? -17.375 -1.767 2.482 1 90.94 16 VAL B O 1
ATOM 939 N N . ARG B 1 17 ? -16 -3.154 1.363 1 92.62 17 ARG B N 1
ATOM 940 C CA . ARG B 1 17 ? -15.289 -3.625 2.545 1 92.62 17 ARG B CA 1
ATOM 941 C C . ARG B 1 17 ? -13.781 -3.641 2.305 1 92.62 17 ARG B C 1
ATOM 943 O O . ARG B 1 17 ? -13.328 -3.951 1.201 1 92.62 17 ARG B O 1
ATOM 950 N N . GLU B 1 18 ? -13 -3.238 3.379 1 92.81 18 GLU B N 1
ATOM 951 C CA . GLU B 1 18 ? -11.547 -3.359 3.314 1 92.81 18 GLU B CA 1
ATOM 952 C C . GLU B 1 18 ? -11.109 -4.82 3.383 1 92.81 18 GLU B C 1
ATOM 954 O O . GLU B 1 18 ? -11.555 -5.566 4.262 1 92.81 18 GLU B O 1
ATOM 959 N N . ILE B 1 19 ? -10.328 -5.301 2.412 1 95 19 ILE B N 1
ATOM 960 C CA . ILE B 1 19 ? -10.023 -6.727 2.338 1 95 19 ILE B CA 1
ATOM 961 C C . ILE B 1 19 ? -8.523 -6.945 2.57 1 95 19 ILE B C 1
ATOM 963 O O . ILE B 1 19 ? -7.996 -8.016 2.258 1 95 19 ILE B O 1
ATOM 967 N N . GLY B 1 20 ? -7.812 -5.934 3.053 1 94.38 20 GLY B N 1
ATOM 968 C CA . GLY B 1 20 ? -6.395 -6.086 3.348 1 94.38 20 GLY B CA 1
ATOM 969 C C . GLY B 1 20 ? -6.098 -7.25 4.273 1 94.38 20 GLY B C 1
ATOM 970 O O . GLY B 1 20 ? -5.035 -7.867 4.184 1 94.38 20 GLY B O 1
ATOM 971 N N . SER B 1 21 ? -7.051 -7.566 5.082 1 94.44 21 SER B N 1
ATOM 972 C CA . SER B 1 21 ? -6.844 -8.656 6.035 1 94.44 21 SER B CA 1
ATOM 973 C C . SER B 1 21 ? -6.887 -10.016 5.348 1 94.44 21 SER B C 1
ATOM 975 O O . SER B 1 21 ? -6.457 -11.016 5.918 1 94.44 21 SER B O 1
ATOM 977 N N . GLN B 1 22 ? -7.402 -10.094 4.188 1 95.12 22 GLN B N 1
ATOM 978 C CA . GLN B 1 22 ? -7.504 -11.344 3.441 1 95.12 22 GLN B CA 1
ATOM 979 C C . GLN B 1 22 ? -6.238 -11.602 2.625 1 95.12 22 GLN B C 1
ATOM 981 O O . GLN B 1 22 ? -6.129 -12.633 1.952 1 95.12 22 GLN B O 1
ATOM 986 N N . ALA B 1 23 ? -5.254 -10.75 2.748 1 97.25 23 ALA B N 1
ATOM 987 C CA . ALA B 1 23 ? -4.059 -10.852 1.917 1 97.25 23 ALA B CA 1
ATOM 988 C C . ALA B 1 23 ? -2.816 -11.094 2.77 1 97.25 23 ALA B C 1
ATOM 990 O O . ALA B 1 23 ? -2.83 -10.852 3.979 1 97.25 23 ALA B O 1
ATOM 991 N N . VAL B 1 24 ? -1.827 -11.703 2.162 1 97.94 24 VAL B N 1
ATOM 992 C CA . VAL B 1 24 ? -0.48 -11.742 2.721 1 97.94 24 VAL B CA 1
ATOM 993 C C . VAL B 1 24 ? 0.349 -10.594 2.146 1 97.94 24 VAL B C 1
ATOM 995 O O . VAL B 1 24 ? 0.4 -10.406 0.928 1 97.94 24 VAL B O 1
ATOM 998 N N . TRP B 1 25 ? 0.949 -9.844 3.062 1 98.31 25 TRP B N 1
ATOM 999 C CA . TRP B 1 25 ? 1.716 -8.664 2.668 1 98.31 25 TRP B CA 1
ATOM 1000 C C . TRP B 1 25 ? 3.213 -8.922 2.797 1 98.31 25 TRP B C 1
ATOM 1002 O O . TRP B 1 25 ? 3.664 -9.531 3.77 1 98.31 25 TRP B O 1
ATOM 1012 N N . SER B 1 26 ? 3.898 -8.594 1.764 1 98.06 26 SER B N 1
ATOM 1013 C CA . SER B 1 26 ? 5.355 -8.664 1.852 1 98.06 26 SER B CA 1
ATOM 1014 C C . SER B 1 26 ? 6.004 -7.426 1.237 1 98.06 26 SER B C 1
ATOM 1016 O O . SER B 1 26 ? 5.441 -6.809 0.332 1 98.06 26 SER B O 1
ATOM 1018 N N . LEU B 1 27 ? 7.184 -7.043 1.778 1 98.25 27 LEU B N 1
ATOM 1019 C CA . LEU B 1 27 ? 7.98 -5.902 1.332 1 98.25 27 LEU B CA 1
ATOM 1020 C C . LEU B 1 27 ? 9.359 -6.352 0.873 1 98.25 27 LEU B C 1
ATOM 1022 O O . LEU B 1 27 ? 9.906 -7.328 1.394 1 98.25 27 LEU B O 1
ATOM 1026 N N . SER B 1 28 ? 9.898 -5.578 -0.112 1 98.06 28 SER B N 1
ATOM 1027 C CA . SER B 1 28 ? 11.266 -5.855 -0.533 1 98.06 28 SER B CA 1
ATOM 1028 C C . SER B 1 28 ? 12.258 -5.598 0.599 1 98.06 28 SER B C 1
ATOM 1030 O O . SER B 1 28 ? 13.25 -6.316 0.737 1 98.06 28 SER B O 1
ATOM 1032 N N . SER B 1 29 ? 12.07 -4.492 1.352 1 98 29 SER B N 1
ATOM 1033 C CA . SER B 1 29 ? 12.906 -4.078 2.475 1 98 29 SER B CA 1
ATOM 1034 C C . SER B 1 29 ? 12.156 -3.141 3.41 1 98 29 SER B C 1
ATOM 1036 O O . SER B 1 29 ? 11.07 -2.656 3.074 1 98 29 SER B O 1
ATOM 1038 N N . CYS B 1 30 ? 12.828 -3.035 4.535 1 97.5 30 CYS B N 1
ATOM 1039 C CA . CYS B 1 30 ? 12.305 -2.02 5.445 1 97.5 30 CYS B CA 1
ATOM 1040 C C . CYS B 1 30 ? 13.367 -1.606 6.461 1 97.5 30 CYS B C 1
ATOM 1042 O O . CYS B 1 30 ? 14.25 -2.393 6.793 1 97.5 30 CYS B O 1
ATOM 1044 N N . LYS B 1 31 ? 13.234 -0.398 6.941 1 96.88 31 LYS B N 1
ATOM 1045 C CA . LYS B 1 31 ? 13.961 -0.029 8.148 1 96.88 31 LYS B CA 1
ATOM 1046 C C . LYS B 1 31 ? 13.406 -0.763 9.367 1 96.88 31 LYS B C 1
ATOM 1048 O O . LYS B 1 31 ? 12.203 -1.003 9.461 1 96.88 31 LYS B O 1
ATOM 1053 N N . PRO B 1 32 ? 14.305 -1.095 10.273 1 96.75 32 PRO B N 1
ATOM 1054 C CA . PRO B 1 32 ? 13.805 -1.771 11.477 1 96.75 32 PRO B CA 1
ATOM 1055 C C . PRO B 1 32 ? 12.68 -1 12.156 1 96.75 32 PRO B C 1
ATOM 1057 O O . PRO B 1 32 ? 12.828 0.186 12.461 1 96.75 32 PRO B O 1
ATOM 1060 N N . GLY B 1 33 ? 11.492 -1.669 12.406 1 97.31 33 GLY B N 1
ATOM 1061 C CA . GLY B 1 33 ? 10.367 -1.042 13.078 1 97.31 33 GLY B CA 1
ATOM 1062 C C . GLY B 1 33 ? 9.43 -0.325 12.125 1 97.31 33 GLY B C 1
ATOM 1063 O O . GLY B 1 33 ? 8.438 0.275 12.547 1 97.31 33 GLY B O 1
ATOM 1064 N N . PHE B 1 34 ? 9.836 -0.361 10.875 1 97.94 34 PHE B N 1
ATOM 1065 C CA . PHE B 1 34 ? 9.039 0.351 9.883 1 97.94 34 PHE B CA 1
ATOM 1066 C C . PHE B 1 34 ? 8.633 -0.577 8.742 1 97.94 34 PHE B C 1
ATOM 1068 O O . PHE B 1 34 ? 8.883 -0.271 7.574 1 97.94 34 PHE B O 1
ATOM 1075 N N . GLY B 1 35 ? 7.922 -1.65 9.094 1 97.94 35 GLY B N 1
ATOM 1076 C CA . GLY B 1 35 ? 7.598 -2.701 8.141 1 97.94 35 GLY B CA 1
ATOM 1077 C C . GLY B 1 35 ? 6.105 -2.863 7.914 1 97.94 35 GLY B C 1
ATOM 1078 O O . GLY B 1 35 ? 5.359 -1.881 7.934 1 97.94 35 GLY B O 1
ATOM 1079 N N . VAL B 1 36 ? 5.742 -4.125 7.664 1 98.31 36 VAL B N 1
ATOM 1080 C CA . VAL B 1 36 ? 4.371 -4.469 7.297 1 98.31 36 VAL B CA 1
ATOM 1081 C C . VAL B 1 36 ? 3.424 -4.109 8.438 1 98.31 36 VAL B C 1
ATOM 1083 O O . VAL B 1 36 ? 2.307 -3.645 8.203 1 98.31 36 VAL B O 1
ATOM 1086 N N . ASP B 1 37 ? 3.832 -4.316 9.664 1 97 37 ASP B N 1
ATOM 1087 C CA . ASP B 1 37 ? 2.977 -4.023 10.812 1 97 37 ASP B CA 1
ATOM 1088 C C . ASP B 1 37 ? 2.545 -2.559 10.812 1 97 37 ASP B C 1
ATOM 1090 O O . ASP B 1 37 ? 1.391 -2.248 11.117 1 97 37 ASP B O 1
ATOM 1094 N N . GLN B 1 38 ? 3.479 -1.679 10.547 1 96.56 38 GLN B N 1
ATOM 1095 C CA . GLN B 1 38 ? 3.184 -0.25 10.539 1 96.56 38 GLN B CA 1
ATOM 1096 C C . GLN B 1 38 ? 2.342 0.128 9.32 1 96.56 38 GLN B C 1
ATOM 1098 O O . GLN B 1 38 ? 1.46 0.983 9.406 1 96.56 38 GLN B O 1
ATOM 1103 N N . LEU B 1 39 ? 2.57 -0.593 8.227 1 96 39 LEU B N 1
ATOM 1104 C CA . LEU B 1 39 ? 1.823 -0.355 7 1 96 39 LEU B CA 1
ATOM 1105 C C . LEU B 1 39 ? 0.35 -0.704 7.18 1 96 39 LEU B C 1
ATOM 1107 O O . LEU B 1 39 ? -0.523 -0.051 6.605 1 96 39 LEU B O 1
ATOM 1111 N N . ARG B 1 40 ? 0.096 -1.718 7.996 1 95.06 40 ARG B N 1
ATOM 1112 C CA . ARG B 1 40 ? -1.244 -2.293 8.031 1 95.06 40 ARG B CA 1
ATOM 1113 C C . ARG B 1 40 ? -1.938 -1.99 9.352 1 95.06 40 ARG B C 1
ATOM 1115 O O . ARG B 1 40 ? -2.973 -2.582 9.664 1 95.06 40 ARG B O 1
ATOM 1122 N N . ASP B 1 41 ? -1.422 -1.075 10.156 1 92.69 41 ASP B N 1
ATOM 1123 C CA . ASP B 1 41 ? -1.98 -0.901 11.492 1 92.69 41 ASP B CA 1
ATOM 1124 C C . ASP B 1 41 ? -3.039 0.199 11.5 1 92.69 41 ASP B C 1
ATOM 1126 O O . ASP B 1 41 ? -3.533 0.58 12.57 1 92.69 41 ASP B O 1
ATOM 1130 N N . ASP B 1 42 ? -3.467 0.714 10.414 1 87.31 42 ASP B N 1
ATOM 1131 C CA . ASP B 1 42 ? -4.484 1.75 10.273 1 87.31 42 ASP B CA 1
ATOM 1132 C C . ASP B 1 42 ? -4.152 2.973 11.125 1 87.31 42 ASP B C 1
ATOM 1134 O O . ASP B 1 42 ? -5.047 3.602 11.688 1 87.31 42 ASP B O 1
ATOM 1138 N N . ASN B 1 43 ? -2.895 3.217 11.398 1 88.69 43 ASN B N 1
ATOM 1139 C CA . ASN B 1 43 ? -2.395 4.336 12.195 1 88.69 43 ASN B CA 1
ATOM 1140 C C . ASN B 1 43 ? -1.584 5.309 11.336 1 88.69 43 ASN B C 1
ATOM 1142 O O . ASN B 1 43 ? -0.521 4.953 10.828 1 88.69 43 ASN B O 1
ATOM 1146 N N . LEU B 1 44 ? -2.027 6.504 11.211 1 85.69 44 LEU B N 1
ATOM 1147 C CA . LEU B 1 44 ? -1.404 7.473 10.312 1 85.69 44 LEU B CA 1
ATOM 1148 C C . LEU B 1 44 ? -0.155 8.07 10.953 1 85.69 44 LEU B C 1
ATOM 1150 O O . LEU B 1 44 ? 0.562 8.844 10.312 1 85.69 44 LEU B O 1
ATOM 1154 N N . GLU B 1 45 ? 0.107 7.66 12.156 1 89.25 45 GLU B N 1
ATOM 1155 C CA . GLU B 1 45 ? 1.312 8.141 12.828 1 89.25 45 GLU B CA 1
ATOM 1156 C C . GLU B 1 45 ? 2.496 7.211 12.562 1 89.25 45 GLU B C 1
ATOM 1158 O O . GLU B 1 45 ? 3.643 7.566 12.844 1 89.25 45 GLU B O 1
ATOM 1163 N N . THR B 1 46 ? 2.26 6.039 12.125 1 94.44 46 THR B N 1
ATOM 1164 C CA . THR B 1 46 ? 3.311 5.102 11.75 1 94.44 46 THR B CA 1
ATOM 1165 C C . THR B 1 46 ? 3.385 4.945 10.234 1 94.44 46 THR B C 1
ATOM 1167 O O . THR B 1 46 ? 2.615 5.574 9.5 1 94.44 46 THR B O 1
ATOM 1170 N N . TYR B 1 47 ? 4.477 4.203 9.766 1 95.31 47 TYR B N 1
ATOM 1171 C CA . TYR B 1 47 ? 4.688 4.105 8.328 1 95.31 47 TYR B CA 1
ATOM 1172 C C . TYR B 1 47 ? 5.66 2.98 7.992 1 95.31 47 TYR B C 1
ATOM 1174 O O . TYR B 1 47 ? 6.445 2.559 8.844 1 95.31 47 TYR B O 1
ATOM 1182 N N . TRP B 1 48 ? 5.449 2.514 6.746 1 98.12 48 TRP B N 1
ATOM 1183 C CA . TRP B 1 48 ? 6.516 1.719 6.145 1 98.12 48 TRP B CA 1
ATOM 1184 C C . TRP B 1 48 ? 7.578 2.617 5.516 1 98.12 48 TRP B C 1
ATOM 1186 O O . TRP B 1 48 ? 7.254 3.641 4.91 1 98.12 48 TRP B O 1
ATOM 1196 N N . GLN B 1 49 ? 8.836 2.193 5.754 1 97.69 49 GLN B N 1
ATOM 1197 C CA . GLN B 1 49 ? 9.961 2.828 5.082 1 97.69 49 GLN B CA 1
ATOM 1198 C C . GLN B 1 49 ? 10.844 1.792 4.395 1 97.69 49 GLN B C 1
ATOM 1200 O O . GLN B 1 49 ? 11.445 0.942 5.055 1 97.69 49 GLN B O 1
ATOM 1205 N N . SER B 1 50 ? 10.781 1.947 3.002 1 97.81 50 SER B N 1
ATOM 1206 C CA . SER B 1 50 ? 11.703 1.055 2.309 1 97.81 50 SER B CA 1
ATOM 1207 C C . SER B 1 50 ? 13.148 1.429 2.594 1 97.81 50 SER B C 1
ATOM 1209 O O . SER B 1 50 ? 13.445 2.58 2.92 1 97.81 50 SER B O 1
ATOM 1211 N N . ASP B 1 51 ? 13.961 0.395 2.506 1 95.56 51 ASP B N 1
ATOM 1212 C CA . ASP B 1 51 ? 15.383 0.575 2.803 1 95.56 51 ASP B CA 1
ATOM 1213 C C . ASP B 1 51 ? 16.25 -0.148 1.78 1 95.56 51 ASP B C 1
ATOM 1215 O O . ASP B 1 51 ? 15.758 -0.963 1 1 95.56 51 ASP B O 1
ATOM 1219 N N . GLY B 1 52 ? 17.547 0.284 1.821 1 90.69 52 GLY B N 1
ATOM 1220 C CA . GLY B 1 52 ? 18.516 -0.396 0.966 1 90.69 52 GLY B CA 1
ATOM 1221 C C . GLY B 1 52 ? 18.375 -0.013 -0.497 1 90.69 52 GLY B C 1
ATOM 1222 O O . GLY B 1 52 ? 17.828 1.043 -0.822 1 90.69 52 GLY B O 1
ATOM 1223 N N . SER B 1 53 ? 19.078 -0.83 -1.429 1 94.69 53 SER B N 1
ATOM 1224 C CA . SER B 1 53 ? 19.016 -0.621 -2.871 1 94.69 53 SER B CA 1
ATOM 1225 C C . SER B 1 53 ? 17.719 -1.184 -3.459 1 94.69 53 SER B C 1
ATOM 1227 O O . SER B 1 53 ? 16.953 -1.842 -2.76 1 94.69 53 SER B O 1
ATOM 1229 N N . GLN B 1 54 ? 17.469 -0.834 -4.727 1 93.81 54 GLN B N 1
ATOM 1230 C CA . GLN B 1 54 ? 16.312 -1.386 -5.422 1 93.81 54 GLN B CA 1
ATOM 1231 C C . GLN B 1 54 ? 16.281 -2.908 -5.324 1 93.81 54 GLN B C 1
ATOM 1233 O O . GLN B 1 54 ? 17.328 -3.543 -5.141 1 93.81 54 GLN B O 1
ATOM 1238 N N . PRO B 1 55 ? 15 -3.377 -5.316 1 95.69 55 PRO B N 1
ATOM 1239 C CA . PRO B 1 55 ? 13.68 -2.793 -5.559 1 95.69 55 PRO B CA 1
ATOM 1240 C C . PRO B 1 55 ? 13.016 -2.273 -4.285 1 95.69 55 PRO B C 1
ATOM 1242 O O . PRO B 1 55 ? 13.406 -2.668 -3.182 1 95.69 55 PRO B O 1
ATOM 1245 N N . HIS B 1 56 ? 12.125 -1.326 -4.395 1 98.38 56 HIS B N 1
ATOM 1246 C CA . HIS B 1 56 ? 11.203 -0.888 -3.352 1 98.38 56 HIS B CA 1
ATOM 1247 C C . HIS B 1 56 ? 9.773 -1.313 -3.666 1 98.38 56 HIS B C 1
ATOM 1249 O O . HIS B 1 56 ? 9.062 -0.622 -4.398 1 98.38 56 HIS B O 1
ATOM 1255 N N . LEU B 1 57 ? 9.344 -2.422 -3.047 1 97.81 57 LEU B N 1
ATOM 1256 C CA . LEU B 1 57 ? 8.133 -3.096 -3.504 1 97.81 57 LEU B CA 1
ATOM 1257 C C . LEU B 1 57 ? 7.18 -3.355 -2.34 1 97.81 57 LEU B C 1
ATOM 1259 O O . LEU B 1 57 ? 7.621 -3.682 -1.234 1 97.81 57 LEU B O 1
ATOM 1263 N N . VAL B 1 58 ? 5.969 -3.199 -2.543 1 98.44 58 VAL B N 1
ATOM 1264 C CA . VAL B 1 58 ? 4.898 -3.799 -1.751 1 98.44 58 VAL B CA 1
ATOM 1265 C C . VAL B 1 58 ? 4.207 -4.895 -2.561 1 98.44 58 VAL B C 1
ATOM 1267 O O . VAL B 1 58 ? 3.752 -4.652 -3.682 1 98.44 58 VAL B O 1
ATOM 1270 N N . ASN B 1 59 ? 4.168 -6.055 -2.025 1 98.06 59 ASN B N 1
ATOM 1271 C CA . ASN B 1 59 ? 3.465 -7.176 -2.643 1 98.06 59 ASN B CA 1
ATOM 1272 C C . ASN B 1 59 ? 2.252 -7.598 -1.818 1 98.06 59 ASN B C 1
ATOM 1274 O O . ASN B 1 59 ? 2.359 -7.801 -0.607 1 98.06 59 ASN B O 1
ATOM 1278 N N . ILE B 1 60 ? 1.183 -7.664 -2.438 1 98.38 60 ILE B N 1
ATOM 1279 C CA . ILE B 1 60 ? -0.071 -8.078 -1.82 1 98.38 60 ILE B CA 1
ATOM 1280 C C . ILE B 1 60 ? -0.563 -9.367 -2.475 1 98.38 60 ILE B C 1
ATOM 1282 O O . ILE B 1 60 ? -0.885 -9.383 -3.664 1 98.38 60 ILE B O 1
ATOM 1286 N N . GLN B 1 61 ? -0.641 -10.461 -1.725 1 98.12 61 GLN B N 1
ATOM 1287 C CA . GLN B 1 61 ? -1.005 -11.758 -2.291 1 98.12 61 GLN B CA 1
ATOM 1288 C C . GLN B 1 61 ? -2.307 -12.273 -1.688 1 98.12 61 GLN B C 1
ATOM 1290 O O . GLN B 1 61 ? -2.453 -12.328 -0.464 1 98.12 61 GLN B O 1
ATOM 1295 N N . PHE B 1 62 ? -3.219 -12.641 -2.57 1 97.5 62 PHE B N 1
ATOM 1296 C CA . PHE B 1 62 ? -4.473 -13.25 -2.137 1 97.5 62 PHE B CA 1
ATOM 1297 C C . PHE B 1 62 ? -4.445 -14.758 -2.355 1 97.5 62 PHE B C 1
ATOM 1299 O O . PHE B 1 62 ? -3.91 -15.234 -3.355 1 97.5 62 PHE B O 1
ATOM 1306 N N . ARG B 1 63 ? -5.07 -15.406 -1.46 1 95.81 63 ARG B N 1
ATOM 1307 C CA . ARG B 1 63 ? -5.086 -16.859 -1.517 1 95.81 63 ARG B CA 1
ATOM 1308 C C . ARG B 1 63 ? -6.051 -17.359 -2.59 1 95.81 63 ARG B C 1
ATOM 1310 O O . ARG B 1 63 ? -5.848 -18.422 -3.172 1 95.81 63 ARG B O 1
ATOM 1317 N N . ARG B 1 64 ? -7.117 -16.594 -2.764 1 95.44 64 ARG B N 1
ATOM 1318 C CA . ARG B 1 64 ? -8.117 -17 -3.746 1 95.44 64 ARG B CA 1
ATOM 1319 C C . ARG B 1 64 ? -8.289 -15.922 -4.816 1 95.44 64 ARG B C 1
ATOM 1321 O O . ARG B 1 64 ? -7.75 -14.82 -4.691 1 95.44 64 ARG B O 1
ATOM 1328 N N . LYS B 1 65 ? -9.008 -16.422 -5.863 1 96.44 65 LYS B N 1
ATOM 1329 C CA . LYS B 1 65 ? -9.422 -15.422 -6.84 1 96.44 65 LYS B CA 1
ATOM 1330 C C . LYS B 1 65 ? -10.094 -14.227 -6.156 1 96.44 65 LYS B C 1
ATOM 1332 O O . LYS B 1 65 ? -10.922 -14.406 -5.258 1 96.44 65 LYS B O 1
ATOM 1337 N N . THR B 1 66 ? -9.711 -13.078 -6.621 1 96 66 THR B N 1
ATOM 1338 C CA . THR B 1 66 ? -10.133 -11.914 -5.852 1 96 66 THR B CA 1
ATOM 1339 C C . THR B 1 66 ? -10.516 -10.758 -6.781 1 96 66 THR B C 1
ATOM 1341 O O . THR B 1 66 ? -9.914 -10.586 -7.844 1 96 66 THR B O 1
ATOM 1344 N N . THR B 1 67 ? -11.547 -10.047 -6.316 1 96.19 67 THR B N 1
ATOM 1345 C CA . THR B 1 67 ? -11.961 -8.789 -6.926 1 96.19 67 THR B CA 1
ATOM 1346 C C . THR B 1 67 ? -11.547 -7.609 -6.051 1 96.19 67 THR B C 1
ATOM 1348 O O . THR B 1 67 ? -11.797 -7.605 -4.844 1 96.19 67 THR B O 1
ATOM 1351 N N . VAL B 1 68 ? -10.883 -6.602 -6.691 1 96.88 68 VAL B N 1
ATOM 1352 C CA . VAL B 1 68 ? -10.492 -5.398 -5.965 1 96.88 68 VAL B CA 1
ATOM 1353 C C . VAL B 1 68 ? -11.062 -4.168 -6.656 1 96.88 68 VAL B C 1
ATOM 1355 O O . VAL B 1 68 ? -10.844 -3.957 -7.852 1 96.88 68 VAL B O 1
ATOM 1358 N N . LYS B 1 69 ? -11.828 -3.365 -5.883 1 93.88 69 LYS B N 1
ATOM 1359 C CA . LYS B 1 69 ? -12.469 -2.172 -6.43 1 93.88 69 LYS B CA 1
ATOM 1360 C C . LYS B 1 69 ? -11.5 -0.999 -6.48 1 93.88 69 LYS B C 1
ATOM 1362 O O . LYS B 1 69 ? -11.5 -0.219 -7.434 1 93.88 69 LYS B O 1
ATOM 1367 N N . THR B 1 70 ? -10.805 -0.815 -5.438 1 91.69 70 THR B N 1
ATOM 1368 C CA . THR B 1 70 ? -9.867 0.299 -5.402 1 91.69 70 THR B CA 1
ATOM 1369 C C . THR B 1 70 ? -8.742 0.027 -4.406 1 91.69 70 THR B C 1
ATOM 1371 O O . THR B 1 70 ? -8.93 -0.712 -3.439 1 91.69 70 THR B O 1
ATOM 1374 N N . LEU B 1 71 ? -7.594 0.502 -4.754 1 93.81 71 LEU B N 1
ATOM 1375 C CA . LEU B 1 71 ? -6.406 0.488 -3.908 1 93.81 71 LEU B CA 1
ATOM 1376 C C . LEU B 1 71 ? -5.793 1.88 -3.811 1 93.81 71 LEU B C 1
ATOM 1378 O O . LEU B 1 71 ? -5.5 2.506 -4.832 1 93.81 71 LEU B O 1
ATOM 1382 N N . CYS B 1 72 ? -5.68 2.318 -2.564 1 89.94 72 CYS B N 1
ATOM 1383 C CA . CYS B 1 72 ? -5.082 3.633 -2.354 1 89.94 72 CYS B CA 1
ATOM 1384 C C . CYS B 1 72 ? -3.822 3.527 -1.504 1 89.94 72 CYS B C 1
ATOM 1386 O O . CYS B 1 72 ? -3.76 2.719 -0.576 1 89.94 72 CYS B O 1
ATOM 1388 N N . ILE B 1 73 ? -2.9 4.316 -1.84 1 95 73 ILE B N 1
ATOM 1389 C CA . ILE B 1 73 ? -1.627 4.352 -1.128 1 95 73 ILE B CA 1
ATOM 1390 C C . ILE B 1 73 ? -1.264 5.797 -0.793 1 95 73 ILE B C 1
ATOM 1392 O O . ILE B 1 73 ? -1.234 6.656 -1.678 1 95 73 ILE B O 1
ATOM 1396 N N . TYR B 1 74 ? -1.04 6.055 0.5 1 93.44 74 TYR B N 1
ATOM 1397 C CA . TYR B 1 74 ? -0.845 7.426 0.951 1 93.4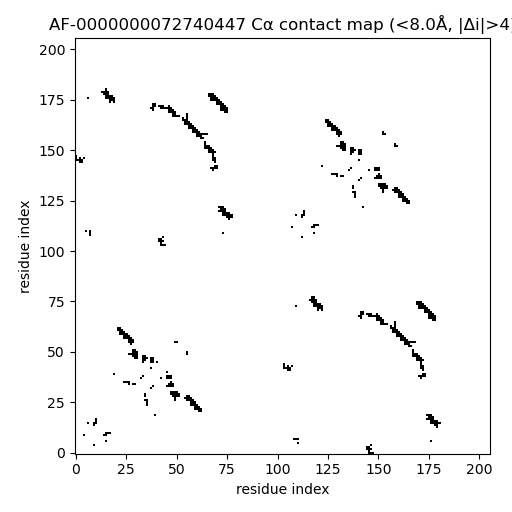4 74 TYR B CA 1
ATOM 1398 C C . TYR B 1 74 ? 0.503 7.59 1.642 1 93.44 74 TYR B C 1
ATOM 1400 O O . TYR B 1 74 ? 0.954 6.688 2.355 1 93.44 74 TYR B O 1
ATOM 1408 N N . ALA B 1 75 ? 1.104 8.75 1.42 1 95.25 75 ALA B N 1
ATOM 1409 C CA . ALA B 1 75 ? 2.297 9.203 2.129 1 95.25 75 ALA B CA 1
ATOM 1410 C C . ALA B 1 75 ? 2.07 10.578 2.756 1 95.25 75 ALA B C 1
ATOM 1412 O O . ALA B 1 75 ? 1.073 11.242 2.463 1 95.25 75 ALA B O 1
ATOM 1413 N N . ASP B 1 76 ? 2.938 10.859 3.662 1 91.62 76 ASP B N 1
ATOM 1414 C CA . ASP B 1 76 ? 2.877 12.211 4.207 1 91.62 76 ASP B CA 1
ATOM 1415 C C . ASP B 1 76 ? 3.002 13.258 3.098 1 91.62 76 ASP B C 1
ATOM 1417 O O . ASP B 1 76 ? 3.689 13.031 2.102 1 91.62 76 ASP B O 1
ATOM 1421 N N . TYR B 1 77 ? 2.158 14.344 3.316 1 85.12 77 TYR B N 1
ATOM 1422 C CA . TYR B 1 77 ? 2.236 15.422 2.34 1 85.12 77 TYR B CA 1
ATOM 1423 C C . TYR B 1 77 ? 3.613 16.078 2.361 1 85.12 77 TYR B C 1
ATOM 1425 O O . TYR B 1 77 ? 4.078 16.594 1.342 1 85.12 77 TYR B O 1
ATOM 1433 N N . LYS B 1 78 ? 4.539 15.898 3.188 1 69.94 78 LYS B N 1
ATOM 1434 C CA . LYS B 1 78 ? 5.738 16.734 3.211 1 69.94 78 LYS B CA 1
ATOM 1435 C C . LYS B 1 78 ? 6.062 17.266 1.819 1 69.94 78 LYS B C 1
ATOM 1437 O O . LYS B 1 78 ? 5.98 16.531 0.832 1 69.94 78 LYS B O 1
ATOM 1442 N N . SER B 1 79 ? 5.547 18.547 1.5 1 51.19 79 SER B N 1
ATOM 1443 C CA . SER B 1 79 ? 5.871 19.281 0.279 1 51.19 79 SER B CA 1
ATOM 1444 C C . SER B 1 79 ? 7.195 18.812 -0.312 1 51.19 79 SER B C 1
ATOM 1446 O O . SER B 1 79 ? 8.227 18.859 0.355 1 51.19 79 SER B O 1
ATOM 1448 N N . ASP B 1 80 ? 7.137 17.625 -0.854 1 44.78 80 ASP B N 1
ATOM 1449 C CA . ASP B 1 80 ? 8.352 17.312 -1.597 1 44.78 80 ASP B CA 1
ATOM 1450 C C . ASP B 1 80 ? 8.992 18.578 -2.164 1 44.78 80 ASP B C 1
ATOM 1452 O O . ASP B 1 80 ? 8.336 19.359 -2.85 1 44.78 80 ASP B O 1
ATOM 1456 N N . GLU B 1 81 ? 9.93 19.141 -1.663 1 42.38 81 GLU B N 1
ATOM 1457 C CA . GLU B 1 81 ? 10.898 19.891 -2.447 1 42.38 81 GLU B CA 1
ATOM 1458 C C . GLU B 1 81 ? 11.195 19.219 -3.779 1 42.38 81 GLU B C 1
ATOM 1460 O O . GLU B 1 81 ? 11.922 19.75 -4.613 1 42.38 81 GLU B O 1
ATOM 1465 N N . SER B 1 82 ? 11.242 17.891 -3.818 1 39.66 82 SER B N 1
ATOM 1466 C CA . SER B 1 82 ? 11.875 17.328 -5 1 39.66 82 SER B CA 1
ATOM 1467 C C . SER B 1 82 ? 11.039 17.578 -6.25 1 39.66 82 SER B C 1
ATOM 1469 O O . SER B 1 82 ? 10.266 16.703 -6.668 1 39.66 82 SER B O 1
ATOM 1471 N N . TYR B 1 83 ? 10.297 18.547 -6.379 1 37.66 83 TYR B N 1
ATOM 1472 C CA . TYR B 1 83 ? 9.828 18.844 -7.727 1 37.66 83 TYR B CA 1
ATOM 1473 C C . TYR B 1 83 ? 10.945 18.672 -8.742 1 37.66 83 TYR B C 1
ATOM 1475 O O . TYR B 1 83 ? 11.422 19.641 -9.328 1 37.66 83 TYR B O 1
ATOM 1483 N N . THR B 1 84 ? 11.93 17.875 -8.625 1 35.59 84 THR B N 1
ATOM 1484 C CA . THR B 1 84 ? 12.727 17.938 -9.844 1 35.59 84 THR B CA 1
ATOM 1485 C C . THR B 1 84 ? 11.859 17.703 -11.078 1 35.59 84 THR B C 1
ATOM 1487 O O . THR B 1 84 ? 10.969 16.844 -11.062 1 35.59 84 THR B O 1
ATOM 1490 N N . PRO B 1 85 ? 11.945 18.547 -12.07 1 31.84 85 PRO B N 1
ATOM 1491 C CA . PRO B 1 85 ? 11.422 18.469 -13.43 1 31.84 85 PRO B CA 1
ATOM 1492 C C . PRO B 1 85 ? 11.625 17.078 -14.055 1 31.84 85 PRO B C 1
AT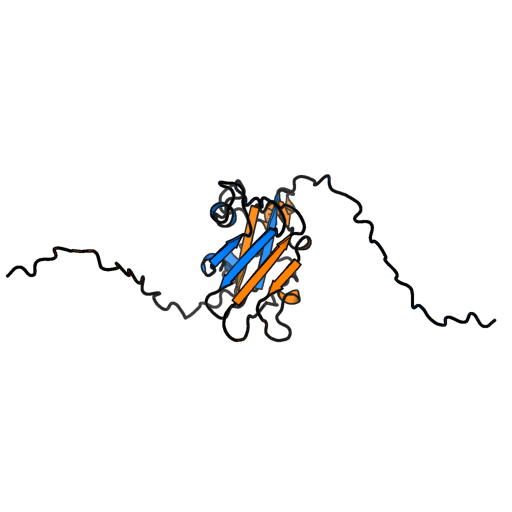OM 1494 O O . PRO B 1 85 ? 12.75 16.578 -14.094 1 31.84 85 PRO B O 1
ATOM 1497 N N . SER B 1 86 ? 10.977 16.109 -13.633 1 30.52 86 SER B N 1
ATOM 1498 C CA . SER B 1 86 ? 11.141 14.953 -14.5 1 30.52 86 SER B CA 1
ATOM 1499 C C . SER B 1 86 ? 11.195 15.359 -15.969 1 30.52 86 SER B C 1
ATOM 1501 O O . SER B 1 86 ? 10.258 15.977 -16.484 1 30.52 86 SER B O 1
ATOM 1503 N N . LYS B 1 87 ? 12.328 15.758 -16.406 1 28.69 87 LYS B N 1
ATOM 1504 C CA . LYS B 1 87 ? 12.578 15.875 -17.828 1 28.69 87 LYS B CA 1
ATOM 1505 C C . LYS B 1 87 ? 11.883 14.758 -18.609 1 28.69 87 LYS B C 1
ATOM 1507 O O . LYS B 1 87 ? 12.008 13.578 -18.25 1 28.69 87 LYS B O 1
ATOM 1512 N N . ILE B 1 88 ? 10.719 14.953 -19.141 1 25.69 88 ILE B N 1
ATOM 1513 C CA . ILE B 1 88 ? 9.992 14.227 -20.172 1 25.69 88 ILE B CA 1
ATOM 1514 C C . ILE B 1 88 ? 10.977 13.672 -21.203 1 25.69 88 ILE B C 1
ATOM 1516 O O . ILE B 1 88 ? 11.648 14.438 -21.906 1 25.69 88 ILE B O 1
ATOM 1520 N N . SER B 1 89 ? 11.812 12.812 -20.797 1 25.75 89 SER B N 1
ATOM 1521 C CA . SER B 1 89 ? 12.648 12.273 -21.875 1 25.75 89 SER B CA 1
ATOM 1522 C C . SER B 1 89 ? 11.805 11.789 -23.047 1 25.75 89 SER B C 1
ATOM 1524 O O . SER B 1 89 ? 10.93 10.93 -22.875 1 25.75 89 SER B O 1
ATOM 1526 N N . VAL B 1 90 ? 11.359 12.719 -23.844 1 24.58 90 VAL B N 1
ATOM 1527 C CA . VAL B 1 90 ? 10.93 12.422 -25.203 1 24.58 90 VAL B CA 1
ATOM 1528 C C . VAL B 1 90 ? 11.969 11.539 -25.891 1 24.58 90 VAL B C 1
ATOM 1530 O O . VAL B 1 90 ? 13.055 12.008 -26.25 1 24.58 90 VAL B O 1
ATOM 1533 N N . ARG B 1 91 ? 12.508 10.531 -25.328 1 22.36 91 ARG B N 1
ATOM 1534 C CA . ARG B 1 91 ? 13.375 9.812 -26.25 1 22.36 91 ARG B CA 1
ATOM 1535 C C . ARG B 1 91 ? 12.625 9.414 -27.516 1 22.36 91 ARG B C 1
ATOM 1537 O O . ARG B 1 91 ? 11.711 8.586 -27.469 1 22.36 91 ARG B O 1
ATOM 1544 N N . VAL B 1 92 ? 12.273 10.453 -28.375 1 24.05 92 VAL B N 1
ATOM 1545 C CA . VAL B 1 92 ? 12.117 10.18 -29.812 1 24.05 92 VAL B CA 1
ATOM 1546 C C . VAL B 1 92 ? 13.25 9.281 -30.281 1 24.05 92 VAL B C 1
ATOM 1548 O O . VAL B 1 92 ? 14.422 9.664 -30.234 1 24.05 92 VAL B O 1
ATOM 1551 N N . GLY B 1 93 ? 13.344 8.117 -29.906 1 23.56 93 GLY B N 1
ATOM 1552 C CA . GLY B 1 93 ? 14.242 7.352 -30.75 1 23.56 93 GLY B CA 1
ATOM 1553 C C . GLY B 1 93 ? 14.172 7.762 -32.219 1 23.56 93 GLY B C 1
ATOM 1554 O O . GLY B 1 93 ? 13.219 8.422 -32.625 1 23.56 93 GLY B O 1
ATOM 1555 N N . ASN B 1 94 ? 15.227 7.574 -33.094 1 25.2 94 ASN B N 1
ATOM 1556 C CA . ASN B 1 94 ? 15.797 7.953 -34.375 1 25.2 94 ASN B CA 1
ATOM 1557 C C . ASN B 1 94 ? 14.805 7.742 -35.5 1 25.2 94 ASN B C 1
ATOM 1559 O O . ASN B 1 94 ? 15.062 8.141 -36.656 1 25.2 94 ASN B O 1
ATOM 1563 N N . ASN B 1 95 ? 14.148 6.652 -35.75 1 25.03 95 ASN B N 1
ATOM 1564 C CA . ASN B 1 95 ? 14.07 6.406 -37.188 1 25.03 95 ASN B CA 1
ATOM 1565 C C . ASN B 1 95 ? 13.305 7.512 -37.906 1 25.03 95 ASN B C 1
ATOM 1567 O O . ASN B 1 95 ? 12.086 7.418 -38.094 1 25.03 95 ASN B O 1
ATOM 1571 N N . PHE B 1 96 ? 13.492 8.828 -37.625 1 25.86 96 PHE B N 1
ATOM 1572 C CA . PHE B 1 96 ? 13.406 9.945 -38.562 1 25.86 96 PHE B CA 1
ATOM 1573 C C . PHE B 1 96 ? 14.508 9.867 -39.594 1 25.86 96 PHE B C 1
ATOM 1575 O O . PHE B 1 96 ? 15.695 9.953 -39.281 1 25.86 96 PHE B O 1
ATOM 1582 N N . HIS B 1 97 ? 14.484 9.195 -40.781 1 28.86 97 HIS B N 1
ATOM 1583 C CA . HIS B 1 97 ? 15.25 9.398 -42 1 28.86 97 HIS B CA 1
ATOM 1584 C C . HIS B 1 97 ? 15.492 10.883 -42.281 1 28.86 97 HIS B C 1
ATOM 1586 O O . HIS B 1 97 ? 16.641 11.305 -42.438 1 28.86 97 HIS B O 1
ATOM 1592 N N . ASN B 1 98 ? 14.625 11.695 -43.281 1 27.95 98 ASN B N 1
ATOM 1593 C CA . ASN B 1 98 ? 15.07 12.711 -44.25 1 27.95 98 ASN B CA 1
ATOM 1594 C C . ASN B 1 98 ? 15.305 14.055 -43.562 1 27.95 98 ASN B C 1
ATOM 1596 O O . ASN B 1 98 ? 14.375 14.852 -43.438 1 27.95 98 ASN B O 1
ATOM 1600 N N . LEU B 1 99 ? 15.516 14.383 -42.438 1 25.11 99 LEU B N 1
ATOM 1601 C CA . LEU B 1 99 ? 15.781 15.789 -42.156 1 25.11 99 LEU B CA 1
ATOM 1602 C C . LEU B 1 99 ? 17.062 16.25 -42.875 1 25.11 99 LEU B C 1
ATOM 1604 O O . LEU B 1 99 ? 18.141 15.703 -42.594 1 25.11 99 LEU B O 1
ATOM 1608 N N . GLN B 1 100 ? 16.797 16.719 -44.188 1 25.72 100 GLN B N 1
ATOM 1609 C CA . GLN B 1 100 ? 17.641 17.562 -45.031 1 25.72 100 GLN B CA 1
ATOM 1610 C C . GLN B 1 100 ? 18.125 18.797 -44.281 1 25.72 100 GLN B C 1
ATOM 1612 O O . GLN B 1 100 ? 17.391 19.359 -43.469 1 25.72 100 GLN B O 1
ATOM 1617 N N . GLU B 1 101 ? 19.344 19.141 -44.312 1 26.11 101 GLU B N 1
ATOM 1618 C CA . GLU B 1 101 ? 20.109 20.266 -43.781 1 26.11 101 GLU B CA 1
ATOM 1619 C C . GLU B 1 101 ? 19.625 21.594 -44.375 1 26.11 101 GLU B C 1
ATOM 1621 O O . GLU B 1 101 ? 19.672 22.625 -43.719 1 26.11 101 GLU B O 1
ATOM 1626 N N . ILE B 1 102 ? 18.516 21.922 -45.156 1 27.44 102 ILE B N 1
ATOM 1627 C CA . ILE B 1 102 ? 18.781 22.75 -46.344 1 27.44 102 ILE B CA 1
ATOM 1628 C C . ILE B 1 102 ? 19.234 24.141 -45.906 1 27.44 102 ILE B C 1
ATOM 1630 O O . ILE B 1 102 ? 18.703 24.688 -44.938 1 27.44 102 ILE B O 1
ATOM 1634 N N . ARG B 1 103 ? 20.188 24.906 -46.875 1 28.14 103 ARG B N 1
ATOM 1635 C CA . ARG B 1 103 ? 20.719 26.266 -46.906 1 28.14 103 ARG B CA 1
ATOM 1636 C C . ARG B 1 103 ? 19.578 27.281 -47.062 1 28.14 103 ARG B C 1
ATOM 1638 O O . ARG B 1 103 ? 18.547 26.984 -47.656 1 28.14 103 ARG B O 1
#

InterPro domains:
  IPR004939 APC10/DOC domain [PF03256] (3-103)
  IPR004939 APC10/DOC domain [PS51284] (1-103)
  IPR004939 APC10/DOC domain [SM01337] (16-103)
  IPR008979 Galactose-binding-like domain superfamily [SSF49785] (7-102)
  IPR016901 Anaphase-promoting complex subunit APC10/Doc1 [PTHR12936] (2-103)
  IPR016901 Anaphase-promoting complex subunit APC10/Doc1 [cd08366] (17-103)

Foldseek 3Di:
DDPPDDVVVCCVVVNDPDCQVQKDKDWPAFDVPQGPCQPPVPDPVGHTDGDDDDDTDIDIGHPDDDDDDDDDDDDDPPVPPPPPPPPPPPPPDDDPDDPDPDD/DDPPDDVVVCCVVVNDPDCQVQKDKDWPAFDVPQGPCQVPVPDLVGHTDGDDDDDTDIDIGHPDDDDDDDDDDDDDPPVPPPPPPPPPPPCPPDPPPPPDPDD

Organism: Galemys pyrenaicus (NCBI:txid202257)

Sequence (206 aa):
TPPGADPKQLERTGTVREIGSQAVWSLSSCKPGFGVDQLRDDNLETYWQSDGSQPHLVNIQFRRKTTVKTLCIYADYKSDESYTPSKISVRVGNNFHNLQEIRTPPGADPKQLERTGTVREIGSQAVWSLSSCKPGFGVDQLRDDNLETYWQSDGSQPHLVNIQFRRKTTVKTLCIYADYKSDESYTPSKISVRVGNNFHNLQEIR

Solvent-accessible surface area (backbone atoms only — not comparable to full-atom values): 12226 Å² total; per-residue (Å²): 114,64,74,69,65,51,64,63,61,34,34,75,70,55,55,26,35,77,46,60,85,67,38,50,75,49,61,67,42,45,42,92,92,14,37,68,67,28,26,69,58,63,33,76,83,40,32,21,29,41,36,89,64,89,64,34,36,45,37,39,35,33,88,52,86,45,64,36,24,39,61,49,36,28,18,69,30,71,79,68,75,75,66,64,74,73,70,74,73,71,74,73,73,77,91,73,84,72,94,71,85,74,133,113,66,72,70,65,50,65,64,61,34,34,72,71,55,56,26,34,78,48,60,84,67,38,50,78,48,61,66,41,46,40,92,91,15,36,68,68,27,28,68,57,62,31,73,82,41,30,21,29,41,37,88,66,88,65,34,37,45,37,40,35,33,86,51,85,46,63,37,24,40,62,49,36,28,18,72,31,69,78,66,78,73,68,64,77,73,72,75,73,71,72,71,72,62,96,74,78,85,81,74,85,77,137